Protein AF-A0AA36GYV8-F1 (afdb_monomer_lite)

Structure (mmCIF, N/CA/C/O backbone):
data_AF-A0AA36GYV8-F1
#
_entry.id   AF-A0AA36GYV8-F1
#
loop_
_atom_site.group_PDB
_atom_site.id
_atom_site.type_symbol
_atom_site.label_atom_id
_atom_site.label_alt_id
_atom_site.label_comp_id
_atom_site.label_asym_id
_atom_site.label_entity_id
_atom_site.label_seq_id
_atom_site.pdbx_PDB_ins_code
_atom_site.Cartn_x
_atom_site.Cartn_y
_atom_site.Cartn_z
_atom_site.occupancy
_atom_site.B_iso_or_equiv
_atom_site.auth_seq_id
_atom_site.auth_comp_id
_atom_site.auth_asym_id
_atom_site.auth_atom_id
_atom_site.pdbx_PDB_model_num
ATOM 1 N N . MET A 1 1 ? -8.705 -1.532 -0.448 1.00 44.50 1 MET A N 1
ATOM 2 C CA . MET A 1 1 ? -7.294 -1.357 -0.025 1.00 44.50 1 MET A CA 1
ATOM 3 C C . MET A 1 1 ? -6.567 -2.664 -0.278 1.00 44.50 1 MET A C 1
ATOM 5 O O . MET A 1 1 ? -6.947 -3.654 0.318 1.00 44.50 1 MET A O 1
ATOM 9 N N . HIS A 1 2 ? -5.593 -2.730 -1.184 1.00 46.41 2 HIS A N 1
ATOM 10 C CA . HIS A 1 2 ? -4.846 -3.976 -1.381 1.00 46.41 2 HIS A CA 1
ATOM 11 C C . HIS A 1 2 ? -3.617 -4.011 -0.475 1.00 46.41 2 HIS A C 1
ATOM 13 O O . HIS A 1 2 ? -2.779 -3.116 -0.554 1.00 46.41 2 HIS A O 1
ATOM 19 N N . TYR A 1 3 ? -3.490 -5.050 0.351 1.00 45.81 3 TYR A N 1
ATOM 20 C CA . TYR A 1 3 ? -2.215 -5.366 0.992 1.00 45.81 3 TYR A CA 1
ATOM 21 C C . TYR A 1 3 ? -1.325 -6.044 -0.044 1.00 45.81 3 TYR A C 1
ATOM 23 O O . TYR A 1 3 ? -1.679 -7.106 -0.564 1.00 45.81 3 TYR A O 1
ATOM 31 N N . VAL A 1 4 ? -0.192 -5.419 -0.367 1.00 43.34 4 VAL A N 1
ATOM 32 C CA . VAL A 1 4 ? 0.765 -5.951 -1.338 1.00 43.34 4 VAL A CA 1
ATOM 33 C C . VAL A 1 4 ? 1.908 -6.608 -0.583 1.00 43.34 4 VAL A C 1
ATOM 35 O O . VAL A 1 4 ? 2.661 -5.941 0.111 1.00 43.34 4 VAL A O 1
ATOM 38 N N . ARG A 1 5 ? 2.082 -7.923 -0.717 1.00 44.94 5 ARG A N 1
ATOM 39 C CA . ARG A 1 5 ? 3.218 -8.617 -0.087 1.00 44.94 5 ARG A CA 1
ATOM 40 C C . ARG A 1 5 ? 4.133 -9.218 -1.145 1.00 44.94 5 ARG A C 1
ATOM 42 O O . ARG A 1 5 ? 3.713 -10.072 -1.925 1.00 44.94 5 ARG A O 1
ATOM 49 N N . THR A 1 6 ? 5.397 -8.796 -1.152 1.00 42.94 6 THR A N 1
ATOM 50 C CA . THR A 1 6 ? 6.448 -9.402 -1.978 1.00 42.94 6 THR A CA 1
ATOM 51 C C . THR A 1 6 ? 6.984 -10.656 -1.281 1.00 42.94 6 THR A C 1
ATOM 53 O O . THR A 1 6 ? 7.525 -10.612 -0.175 1.00 42.94 6 THR A O 1
ATOM 56 N N . LEU A 1 7 ? 6.775 -11.823 -1.896 1.00 46.59 7 LEU A N 1
ATOM 57 C CA . LEU A 1 7 ? 7.134 -13.115 -1.300 1.00 46.59 7 LEU A CA 1
ATOM 58 C C . LEU A 1 7 ? 8.555 -13.531 -1.704 1.00 46.59 7 LEU A C 1
ATOM 60 O O . LEU A 1 7 ? 8.770 -14.141 -2.754 1.00 46.59 7 LEU A O 1
ATOM 64 N N . ASN A 1 8 ? 9.528 -13.243 -0.835 1.00 41.72 8 ASN A N 1
ATOM 65 C CA . ASN A 1 8 ? 10.943 -13.570 -1.066 1.00 41.72 8 ASN A CA 1
ATOM 66 C C . ASN A 1 8 ? 11.341 -14.999 -0.633 1.00 41.72 8 ASN A C 1
ATOM 68 O O . ASN A 1 8 ? 12.372 -15.506 -1.072 1.00 41.72 8 ASN A O 1
ATOM 72 N N . ARG A 1 9 ? 10.509 -15.702 0.146 1.00 40.00 9 ARG A N 1
ATOM 73 C CA . ARG A 1 9 ? 10.660 -17.129 0.494 1.00 40.00 9 ARG A CA 1
ATOM 74 C C . ARG A 1 9 ? 9.317 -17.853 0.396 1.00 40.00 9 ARG A C 1
ATOM 76 O O . ARG A 1 9 ? 8.271 -17.215 0.496 1.00 40.00 9 ARG A O 1
ATOM 83 N N . ILE A 1 10 ? 9.361 -19.173 0.190 1.00 42.62 10 ILE A N 1
ATOM 84 C CA . ILE A 1 10 ? 8.203 -20.059 0.366 1.00 42.62 10 ILE A CA 1
ATOM 85 C C . ILE A 1 10 ? 7.893 -20.062 1.866 1.00 42.62 10 ILE A C 1
ATOM 87 O O . ILE A 1 10 ? 8.425 -20.879 2.608 1.00 42.62 10 ILE A O 1
ATOM 91 N N . ASN A 1 11 ? 7.096 -19.102 2.323 1.00 37.31 11 ASN A N 1
ATOM 92 C CA . ASN A 1 11 ? 6.460 -19.200 3.626 1.00 37.31 11 ASN A CA 1
ATOM 93 C C . ASN A 1 11 ? 5.143 -19.934 3.385 1.00 37.31 11 ASN A C 1
ATOM 95 O O . ASN A 1 11 ? 4.168 -19.335 2.935 1.00 37.31 11 ASN A O 1
ATOM 99 N N . ALA A 1 12 ? 5.151 -21.244 3.632 1.00 34.69 12 ALA A N 1
ATOM 100 C CA . ALA A 1 12 ? 3.945 -22.070 3.646 1.00 34.69 12 ALA A CA 1
ATOM 101 C C . ALA A 1 12 ? 2.968 -21.657 4.771 1.00 34.69 12 ALA A C 1
ATOM 103 O O . ALA A 1 12 ? 1.817 -22.078 4.773 1.00 34.69 12 ALA A O 1
ATOM 104 N N . ASP A 1 13 ? 3.398 -20.768 5.668 1.00 36.94 13 ASP A N 1
ATOM 105 C CA . ASP A 1 13 ? 2.663 -20.375 6.873 1.00 36.94 13 ASP A CA 1
ATOM 106 C C . ASP A 1 13 ? 1.600 -19.288 6.644 1.00 36.94 13 ASP A C 1
ATOM 108 O O . ASP A 1 13 ? 0.986 -18.815 7.595 1.00 36.94 13 ASP A O 1
ATOM 112 N N . PHE A 1 14 ? 1.361 -18.843 5.404 1.00 40.00 14 PHE A N 1
ATOM 113 C CA . PHE A 1 14 ? 0.351 -17.803 5.153 1.00 40.00 14 PHE A CA 1
ATOM 114 C C . PHE A 1 14 ? -1.079 -18.347 4.997 1.00 40.00 14 PHE A C 1
ATOM 116 O O . PHE A 1 14 ? -2.014 -17.564 4.862 1.00 40.00 14 PHE A O 1
ATOM 123 N N . LEU A 1 15 ? -1.263 -19.670 5.022 1.00 32.75 15 LEU A N 1
ATOM 124 C CA . LEU A 1 15 ? -2.568 -20.306 4.819 1.00 32.75 15 LEU A CA 1
ATOM 125 C C . LEU A 1 15 ? -3.338 -20.635 6.108 1.00 32.75 15 LEU A C 1
ATOM 127 O O . LEU A 1 15 ? -4.464 -21.099 5.998 1.00 32.75 15 LEU A O 1
ATOM 131 N N . SER A 1 16 ? -2.797 -20.389 7.306 1.00 30.69 16 SER A N 1
ATOM 132 C CA . SER A 1 16 ? -3.451 -20.833 8.553 1.00 30.69 16 SER A CA 1
ATOM 133 C C . SER A 1 16 ? -3.932 -19.725 9.494 1.00 30.69 16 SER A C 1
ATOM 135 O O . SER A 1 16 ? -4.663 -20.021 10.429 1.00 30.69 16 SER A O 1
ATOM 137 N N . LEU A 1 17 ? -3.589 -18.451 9.270 1.00 36.00 17 LEU A N 1
ATOM 138 C CA . LEU A 1 17 ? -3.983 -17.366 10.189 1.00 36.00 17 LEU A CA 1
ATOM 139 C C . LEU A 1 17 ? -5.417 -16.842 9.994 1.00 36.00 17 LEU A C 1
ATOM 141 O O . LEU A 1 17 ? -5.871 -16.035 10.799 1.00 36.00 17 LEU A O 1
ATOM 145 N N . LEU A 1 18 ? -6.121 -17.279 8.946 1.00 40.03 18 LEU A N 1
ATOM 146 C CA . LEU A 1 18 ? -7.501 -16.857 8.660 1.00 40.03 18 LEU A CA 1
ATOM 147 C C . LEU A 1 18 ? -8.558 -17.920 8.999 1.00 40.03 18 LEU A C 1
ATOM 149 O O . LEU A 1 18 ? -9.743 -17.616 8.918 1.00 40.03 18 LEU A O 1
ATOM 153 N N . ASP A 1 19 ? -8.162 -19.136 9.392 1.00 36.59 19 ASP A N 1
ATOM 154 C CA . ASP A 1 19 ? -9.089 -20.282 9.435 1.00 36.59 19 ASP A CA 1
ATOM 155 C C . ASP A 1 19 ? -9.366 -20.831 10.849 1.00 36.59 19 ASP A C 1
ATOM 157 O O . ASP A 1 19 ? -10.099 -21.805 11.024 1.00 36.59 19 ASP A O 1
ATOM 161 N N . GLU A 1 20 ? -8.820 -20.210 11.900 1.00 44.69 20 GLU A N 1
ATOM 162 C CA . GLU A 1 20 ? -8.993 -20.718 13.264 1.00 44.69 20 GLU A CA 1
ATOM 163 C C . GLU A 1 20 ? -10.218 -20.092 13.962 1.00 44.69 20 GLU A C 1
ATOM 165 O O . GLU A 1 20 ? -10.169 -19.034 14.583 1.00 44.69 20 GLU A O 1
ATOM 170 N N . GLN A 1 21 ? -11.351 -20.788 13.798 1.00 46.81 21 GLN A N 1
ATOM 171 C CA . GLN A 1 21 ? -12.612 -20.713 14.557 1.00 46.81 21 GLN A CA 1
ATOM 172 C C . GLN A 1 21 ? -13.166 -19.314 14.893 1.00 46.81 21 GLN A C 1
ATOM 174 O O . GLN A 1 21 ? -13.231 -18.900 16.052 1.00 46.81 21 GLN A O 1
ATOM 179 N N . LEU A 1 22 ? -13.735 -18.643 13.891 1.00 44.00 22 LEU A N 1
ATOM 180 C CA . LEU A 1 22 ? -14.578 -17.459 14.087 1.00 44.00 22 LEU A CA 1
ATOM 181 C C . LEU A 1 22 ? -16.065 -17.847 14.160 1.00 44.00 22 LEU A C 1
ATOM 183 O O . LEU A 1 22 ? -16.585 -18.574 13.311 1.00 44.00 22 LEU A O 1
ATOM 187 N N . ARG A 1 23 ? -16.771 -17.377 15.199 1.00 42.00 23 ARG A N 1
ATOM 188 C CA . ARG A 1 23 ? -18.206 -17.645 15.409 1.00 42.00 23 ARG A CA 1
ATOM 189 C C . ARG A 1 23 ? -19.023 -16.999 14.281 1.00 42.00 23 ARG A C 1
ATOM 191 O O . ARG A 1 23 ? -18.618 -15.996 13.713 1.00 42.00 23 ARG A O 1
ATOM 198 N N . MET A 1 24 ? -20.219 -17.512 13.985 1.00 43.69 24 MET A N 1
ATOM 199 C CA . MET A 1 24 ? -21.033 -17.128 12.808 1.00 43.69 24 MET A CA 1
ATOM 200 C C . MET A 1 24 ? -21.290 -15.608 12.616 1.00 43.69 24 MET A C 1
ATOM 202 O O . MET A 1 24 ? -21.517 -15.156 11.498 1.00 43.69 24 MET A O 1
ATOM 206 N N . LYS A 1 25 ? -21.254 -14.797 13.687 1.00 46.34 25 LYS A N 1
ATOM 207 C CA . LYS A 1 25 ? -21.322 -13.321 13.591 1.00 46.34 25 LYS A CA 1
ATOM 208 C C . LYS A 1 25 ? -19.998 -12.701 13.141 1.00 46.34 25 LYS A C 1
ATOM 210 O O . LYS A 1 25 ? -20.007 -11.749 12.367 1.00 46.34 25 LYS A O 1
ATOM 215 N N . ASP A 1 26 ? -18.888 -13.267 13.589 1.00 51.47 26 ASP A N 1
ATOM 216 C CA . ASP A 1 26 ? -17.540 -12.837 13.243 1.00 51.47 26 ASP A CA 1
ATOM 217 C C . ASP A 1 26 ? -17.205 -13.209 11.790 1.00 51.47 26 ASP A C 1
ATOM 219 O O . ASP A 1 26 ? -16.505 -12.455 11.123 1.00 51.47 26 ASP A O 1
ATOM 223 N N . GLN A 1 27 ? -17.786 -14.288 11.244 1.00 52.22 27 GLN A N 1
ATOM 224 C CA . GLN A 1 27 ? -17.704 -14.618 9.810 1.00 52.22 27 GLN A CA 1
ATOM 225 C C . GLN A 1 27 ? -18.234 -13.484 8.921 1.00 52.22 27 GLN A C 1
ATOM 227 O O . GLN A 1 27 ? -17.546 -13.045 8.013 1.00 52.22 27 GLN A O 1
ATOM 232 N N . LEU A 1 28 ? -19.417 -12.928 9.205 1.00 56.81 28 LEU A N 1
ATOM 233 C CA . LEU A 1 28 ? -19.962 -11.820 8.405 1.00 56.81 28 LEU A CA 1
ATOM 234 C C . LEU A 1 28 ? -19.086 -10.561 8.468 1.00 56.81 28 LEU A C 1
ATOM 236 O O . LEU A 1 28 ? -18.948 -9.858 7.468 1.00 56.81 28 LEU A O 1
ATOM 240 N N . PHE A 1 29 ? -18.505 -10.266 9.632 1.00 59.31 29 PHE A N 1
ATOM 241 C CA . PHE A 1 29 ? -17.602 -9.128 9.805 1.00 59.31 29 PHE A CA 1
ATOM 242 C C . PHE A 1 29 ? -16.262 -9.341 9.099 1.00 59.31 29 PHE A C 1
ATOM 244 O O . PHE A 1 29 ? -15.815 -8.457 8.371 1.00 59.31 29 PHE A O 1
ATOM 251 N N . THR A 1 30 ? -15.649 -10.512 9.260 1.00 62.50 30 THR A N 1
ATOM 252 C CA . THR A 1 30 ? -14.384 -10.858 8.597 1.00 62.50 30 THR A CA 1
ATOM 253 C C . THR A 1 30 ? -14.536 -10.906 7.085 1.00 62.50 30 THR A C 1
ATOM 255 O O . THR A 1 30 ? -13.761 -10.252 6.398 1.00 62.50 30 THR A O 1
ATOM 258 N N . THR A 1 31 ? -15.607 -11.506 6.559 1.00 65.56 31 THR A N 1
ATOM 259 C CA . THR A 1 31 ? -15.898 -11.488 5.118 1.00 65.56 31 THR A CA 1
ATOM 260 C C . THR A 1 31 ? -16.052 -10.062 4.575 1.00 65.56 31 THR A C 1
ATOM 262 O O . THR A 1 31 ? -15.576 -9.769 3.483 1.00 65.56 31 THR A O 1
ATOM 265 N N . ARG A 1 32 ? -16.669 -9.134 5.323 1.00 68.31 32 ARG A N 1
ATOM 266 C CA . ARG A 1 32 ? -16.807 -7.724 4.895 1.00 68.31 32 ARG A CA 1
ATOM 267 C C . ARG A 1 32 ? -15.483 -6.971 4.875 1.00 68.31 32 ARG A C 1
ATOM 269 O O . ARG A 1 32 ? -15.310 -6.090 4.028 1.00 68.31 32 ARG A O 1
ATOM 276 N N . VAL A 1 33 ? -14.592 -7.278 5.817 1.00 70.69 33 VAL A N 1
ATOM 277 C CA . VAL A 1 33 ? -13.236 -6.725 5.847 1.00 70.69 33 VAL A CA 1
ATOM 278 C C . VAL A 1 33 ? -12.434 -7.297 4.685 1.00 70.69 33 VAL A C 1
ATOM 280 O O . VAL A 1 33 ? -11.890 -6.521 3.911 1.00 70.69 33 VAL A O 1
ATOM 283 N N . GLU A 1 34 ? -12.454 -8.613 4.483 1.00 71.44 34 GLU A N 1
ATOM 284 C CA . GLU A 1 34 ? -11.758 -9.289 3.382 1.00 71.44 34 GLU A CA 1
ATOM 285 C C . GLU A 1 34 ? -12.223 -8.814 1.999 1.00 71.44 34 GLU A C 1
ATOM 287 O O . GLU A 1 34 ? -11.391 -8.548 1.133 1.00 71.44 34 GLU A O 1
ATOM 292 N N . GLU A 1 35 ? -13.532 -8.609 1.809 1.00 72.06 35 GLU A N 1
ATOM 293 C CA . GLU A 1 35 ? -14.111 -8.035 0.583 1.00 72.06 35 GLU A CA 1
ATOM 294 C C . GLU A 1 35 ? -13.512 -6.651 0.256 1.00 72.06 35 GLU A C 1
ATOM 296 O O . GLU A 1 35 ? -13.396 -6.272 -0.910 1.00 72.06 35 GLU A O 1
ATOM 301 N N . ARG A 1 36 ? -13.094 -5.893 1.279 1.00 75.56 36 ARG A N 1
ATOM 302 C CA . ARG A 1 36 ? -12.589 -4.513 1.164 1.00 75.56 36 ARG A CA 1
ATOM 303 C C . ARG A 1 36 ? -11.064 -4.403 1.331 1.00 75.56 36 ARG A C 1
ATOM 305 O O . ARG A 1 36 ? -10.478 -3.388 0.923 1.00 75.56 36 ARG A O 1
ATOM 312 N N . SER A 1 37 ? -10.406 -5.455 1.838 1.00 77.06 37 SER A N 1
ATOM 313 C CA . SER A 1 37 ? -8.946 -5.653 1.851 1.00 77.06 37 SER A CA 1
ATOM 314 C C . SER A 1 37 ? -8.470 -6.848 1.012 1.00 77.06 37 SER A C 1
ATOM 316 O O . SER A 1 37 ? -7.826 -7.756 1.548 1.00 77.06 37 SER A O 1
ATOM 318 N N . PRO A 1 38 ? -8.731 -6.883 -0.302 1.00 76.75 38 PRO A N 1
ATOM 319 C CA . PRO A 1 38 ? -8.231 -7.959 -1.148 1.00 76.75 38 PRO A CA 1
ATOM 320 C C . PRO A 1 38 ? -6.698 -8.056 -1.113 1.00 76.75 38 PRO A C 1
ATOM 322 O O . PRO A 1 38 ? -5.985 -7.098 -1.425 1.00 76.75 38 PRO A O 1
ATOM 325 N N . LEU A 1 39 ? -6.182 -9.238 -0.778 1.00 81.69 39 LEU A N 1
ATOM 326 C CA . LEU A 1 39 ? -4.751 -9.536 -0.794 1.00 81.69 39 LEU A CA 1
ATOM 327 C C . LEU A 1 39 ? -4.223 -9.568 -2.234 1.00 81.69 39 LEU A C 1
ATOM 329 O O . LEU A 1 39 ? -4.763 -10.275 -3.083 1.00 81.69 39 LEU A O 1
ATOM 333 N N . PHE A 1 40 ? -3.124 -8.860 -2.496 1.00 83.81 40 PHE A N 1
ATOM 334 C CA . PHE A 1 40 ? -2.363 -9.001 -3.735 1.00 83.81 40 PHE A CA 1
ATOM 335 C C . PHE A 1 40 ? -0.958 -9.519 -3.424 1.00 83.81 40 PHE A C 1
ATOM 337 O O . PHE A 1 40 ? -0.172 -8.881 -2.723 1.00 83.81 40 PHE A O 1
ATOM 344 N N . SER A 1 41 ? -0.626 -10.689 -3.962 1.00 86.31 41 SER A N 1
ATOM 345 C CA . SER A 1 41 ? 0.706 -11.274 -3.849 1.00 86.31 41 SER A CA 1
ATOM 346 C C . SER A 1 41 ? 1.266 -11.558 -5.237 1.00 86.31 41 SER A C 1
ATOM 348 O O . SER A 1 41 ? 0.564 -12.006 -6.143 1.00 86.31 41 SER A O 1
ATOM 350 N N . ILE A 1 42 ? 2.552 -11.264 -5.417 1.00 84.88 42 ILE A N 1
ATOM 351 C CA . ILE A 1 42 ? 3.258 -11.519 -6.669 1.00 84.88 42 ILE A CA 1
ATOM 352 C C . ILE A 1 42 ? 4.670 -12.015 -6.375 1.00 84.88 42 ILE A C 1
ATOM 354 O O . ILE A 1 42 ? 5.367 -11.498 -5.499 1.00 84.88 42 ILE A O 1
ATOM 358 N N . ARG A 1 43 ? 5.097 -13.031 -7.127 1.00 87.44 43 ARG A N 1
ATOM 359 C CA . ARG A 1 43 ? 6.471 -13.533 -7.130 1.00 87.44 43 ARG A CA 1
ATOM 360 C C . ARG A 1 43 ? 7.032 -13.390 -8.533 1.00 87.44 43 ARG A C 1
ATOM 362 O O . ARG A 1 43 ? 6.557 -14.029 -9.467 1.00 87.44 43 ARG A O 1
ATOM 369 N N . LEU A 1 44 ? 8.049 -12.552 -8.669 1.00 88.19 44 LEU A N 1
ATOM 370 C CA . LEU A 1 44 ? 8.741 -12.350 -9.936 1.00 88.19 44 LEU A CA 1
ATOM 371 C C . LEU A 1 44 ? 9.949 -13.296 -10.029 1.00 88.19 44 LEU A C 1
ATOM 373 O O . LEU A 1 44 ? 10.539 -13.626 -8.999 1.00 88.19 44 LEU A O 1
ATOM 377 N N . PRO A 1 45 ? 10.342 -13.742 -11.236 1.00 91.31 45 PRO A N 1
ATOM 378 C CA . PRO A 1 45 ? 11.506 -14.609 -11.400 1.00 91.31 45 PRO A CA 1
ATOM 379 C C . PRO A 1 45 ? 12.796 -13.956 -10.887 1.00 91.31 45 PRO A C 1
ATOM 381 O O . PRO A 1 45 ? 13.051 -12.786 -11.167 1.00 91.31 45 PRO A O 1
ATOM 384 N N . ASP A 1 46 ? 13.686 -14.725 -10.254 1.00 89.75 46 ASP A N 1
ATOM 385 C CA . ASP A 1 46 ? 14.946 -14.190 -9.705 1.00 89.75 46 ASP A CA 1
ATOM 386 C C . ASP A 1 46 ? 15.803 -13.485 -10.766 1.00 89.75 46 ASP A C 1
ATOM 388 O O . ASP A 1 46 ? 16.443 -12.469 -10.497 1.00 89.75 46 ASP A O 1
ATOM 392 N N . LYS A 1 47 ? 15.796 -13.995 -12.005 1.00 92.19 47 LYS A N 1
ATOM 393 C CA . LYS A 1 47 ? 16.486 -13.360 -13.140 1.00 92.19 47 LYS A CA 1
ATOM 394 C C . LYS A 1 47 ? 15.934 -11.963 -13.437 1.00 92.19 47 LYS A C 1
ATOM 396 O O . LYS A 1 47 ? 16.708 -11.068 -13.761 1.00 92.19 47 LYS A O 1
ATOM 401 N N . PHE A 1 48 ? 14.621 -11.773 -13.311 1.00 88.69 48 PHE A N 1
ATOM 402 C CA . PHE A 1 48 ? 13.974 -10.475 -13.490 1.00 88.69 48 PHE A CA 1
ATOM 403 C C . PHE A 1 48 ? 14.375 -9.518 -12.365 1.00 88.69 48 PHE A C 1
ATOM 405 O O . PHE A 1 48 ? 14.811 -8.406 -12.643 1.00 88.69 48 PHE A O 1
ATOM 412 N N . LEU A 1 49 ? 14.328 -9.979 -11.112 1.00 87.75 49 LEU A N 1
ATOM 413 C CA . LEU A 1 49 ? 14.698 -9.179 -9.938 1.00 87.75 49 LEU A CA 1
ATOM 414 C C . LEU A 1 49 ? 16.169 -8.732 -9.966 1.00 87.75 49 LEU A C 1
ATOM 416 O O . LEU A 1 49 ? 16.484 -7.607 -9.584 1.00 87.75 49 LEU A O 1
ATOM 420 N N . LYS A 1 50 ? 17.065 -9.597 -10.459 1.00 91.50 50 LYS A N 1
ATOM 421 C CA . LYS A 1 50 ? 18.486 -9.276 -10.668 1.00 91.50 50 LYS A CA 1
ATOM 422 C C . 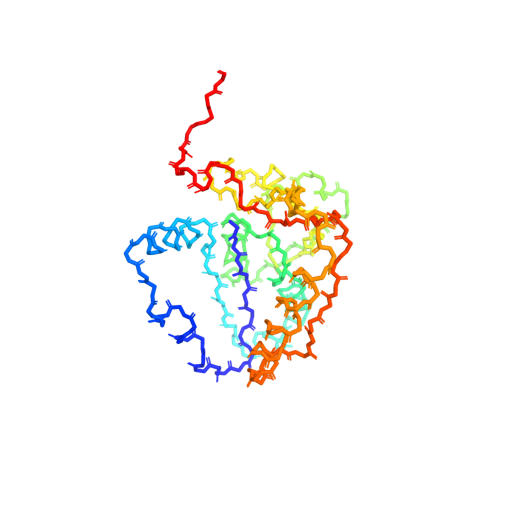LYS A 1 50 ? 18.720 -8.325 -11.841 1.00 91.50 50 LYS A C 1
ATOM 424 O O . LYS A 1 50 ? 19.667 -7.558 -11.823 1.00 91.50 50 LYS A O 1
ATOM 429 N N . LYS A 1 51 ? 17.893 -8.376 -12.884 1.00 94.31 51 LYS A N 1
ATOM 430 C CA . LYS A 1 51 ? 18.037 -7.482 -14.042 1.00 94.31 51 LYS A CA 1
ATOM 431 C C . LYS A 1 51 ? 17.430 -6.099 -13.783 1.00 94.31 51 LYS A C 1
ATOM 433 O O . LYS A 1 51 ? 17.950 -5.100 -14.270 1.00 94.31 51 LYS A O 1
ATOM 438 N N . HIS A 1 52 ? 16.347 -6.037 -13.013 1.00 92.00 52 HIS A N 1
ATOM 439 C CA . HIS A 1 52 ? 15.545 -4.837 -12.777 1.00 92.00 52 HIS A CA 1
ATOM 440 C C . HIS A 1 52 ? 15.554 -4.449 -11.293 1.00 92.00 52 HIS A C 1
ATOM 442 O O . HIS A 1 52 ? 14.520 -4.419 -10.626 1.00 92.00 52 HIS A O 1
ATOM 448 N N . HIS A 1 53 ? 16.743 -4.129 -10.777 1.00 92.31 53 HIS A N 1
ATOM 449 C CA . HIS A 1 53 ? 16.946 -3.803 -9.364 1.00 92.31 53 HIS A CA 1
ATOM 450 C C . HIS A 1 53 ? 16.137 -2.593 -8.883 1.00 92.31 53 HIS A C 1
ATOM 452 O O . HIS A 1 53 ? 15.585 -2.629 -7.787 1.00 92.31 53 HIS A O 1
ATOM 458 N N . HIS A 1 54 ? 16.050 -1.534 -9.692 1.00 92.12 54 HIS A N 1
ATOM 459 C CA . HIS A 1 54 ? 15.321 -0.328 -9.306 1.00 92.12 54 HIS A CA 1
ATOM 460 C C . HIS A 1 54 ? 13.797 -0.563 -9.219 1.00 92.12 54 HIS A C 1
ATOM 462 O O . HIS A 1 54 ? 13.242 -0.316 -8.148 1.00 92.12 54 HIS A O 1
ATOM 468 N N . PRO A 1 55 ? 13.131 -1.157 -10.234 1.00 91.38 55 PRO A N 1
ATOM 469 C CA . PRO A 1 55 ? 11.743 -1.607 -10.101 1.00 91.38 55 PRO A CA 1
ATOM 470 C C . PRO A 1 55 ? 11.496 -2.541 -8.914 1.00 91.38 55 PRO A C 1
ATOM 472 O O . PRO A 1 55 ? 10.493 -2.410 -8.222 1.00 91.38 55 PRO A O 1
ATOM 475 N N . HIS A 1 56 ? 12.420 -3.465 -8.637 1.00 91.50 56 HIS A N 1
ATOM 476 C CA . HIS A 1 56 ? 12.303 -4.356 -7.484 1.00 91.50 56 HIS A CA 1
ATOM 477 C C . HIS A 1 56 ? 12.332 -3.597 -6.146 1.00 91.50 56 HIS A C 1
ATOM 479 O O . HIS A 1 56 ? 11.556 -3.917 -5.247 1.00 91.50 56 HIS A O 1
ATOM 485 N N . ALA A 1 57 ? 13.192 -2.585 -6.009 1.00 91.50 57 ALA A N 1
ATOM 486 C CA . ALA A 1 57 ? 13.237 -1.753 -4.809 1.00 91.50 57 ALA A CA 1
ATOM 487 C C . ALA A 1 57 ? 11.926 -0.975 -4.600 1.00 91.50 57 ALA A C 1
ATOM 489 O O . ALA A 1 57 ? 11.405 -0.968 -3.487 1.00 91.50 57 ALA A O 1
ATOM 490 N N . LEU A 1 58 ? 11.364 -0.404 -5.671 1.00 91.81 58 LEU A N 1
ATOM 491 C CA . LEU A 1 58 ? 10.077 0.306 -5.639 1.00 91.81 58 LEU A CA 1
ATOM 492 C C . LEU A 1 58 ? 8.909 -0.627 -5.300 1.00 91.81 58 LEU A C 1
ATOM 494 O O . LEU A 1 58 ? 8.052 -0.295 -4.486 1.00 91.81 58 LEU A O 1
ATOM 498 N N . LEU A 1 59 ? 8.897 -1.839 -5.857 1.00 90.69 59 LEU A N 1
ATOM 499 C CA . LEU A 1 59 ? 7.867 -2.824 -5.527 1.00 90.69 59 LEU A CA 1
ATOM 500 C C . LEU A 1 59 ? 7.881 -3.172 -4.029 1.00 90.69 59 LEU A C 1
ATOM 502 O O . LEU A 1 59 ? 6.824 -3.336 -3.425 1.00 90.69 59 LEU A O 1
ATOM 506 N N . ASN A 1 60 ? 9.071 -3.255 -3.426 1.00 88.75 60 ASN A N 1
ATOM 507 C CA . ASN A 1 60 ? 9.222 -3.518 -1.995 1.00 88.75 60 ASN A CA 1
ATOM 508 C C . ASN A 1 60 ? 8.837 -2.313 -1.124 1.00 88.75 60 ASN A C 1
ATOM 510 O O . ASN A 1 60 ? 8.233 -2.519 -0.073 1.00 88.75 60 ASN A O 1
ATOM 514 N N . SER A 1 61 ? 9.145 -1.075 -1.532 1.00 89.38 61 SER A N 1
ATOM 515 C CA . SER A 1 61 ? 8.729 0.120 -0.775 1.00 89.38 61 SER A CA 1
ATOM 516 C C . SER A 1 61 ? 7.206 0.280 -0.766 1.00 89.38 61 SER A C 1
ATOM 518 O O . SER A 1 61 ? 6.622 0.661 0.249 1.00 89.38 61 SER A O 1
ATOM 520 N N . ASN A 1 62 ? 6.556 -0.117 -1.862 1.00 90.12 62 ASN A N 1
ATOM 521 C CA . ASN A 1 62 ? 5.111 -0.049 -2.036 1.00 90.12 62 ASN A CA 1
ATOM 522 C C . ASN A 1 62 ? 4.315 -1.159 -1.336 1.00 90.12 62 ASN A C 1
ATOM 524 O O . ASN A 1 62 ? 3.091 -1.062 -1.260 1.00 90.12 62 ASN A O 1
ATOM 528 N N . ALA A 1 63 ? 4.973 -2.192 -0.804 1.00 84.62 63 ALA A N 1
ATOM 529 C CA . ALA A 1 63 ? 4.305 -3.322 -0.156 1.00 84.62 63 ALA A CA 1
ATOM 530 C C . ALA A 1 63 ? 3.373 -2.883 0.997 1.00 84.62 63 ALA A C 1
ATOM 532 O O . ALA A 1 63 ? 2.260 -3.380 1.155 1.00 84.62 63 ALA A O 1
ATOM 533 N N . ASN A 1 64 ? 3.804 -1.879 1.766 1.00 78.38 64 ASN A N 1
ATOM 534 C CA . ASN A 1 64 ? 3.077 -1.369 2.933 1.00 78.38 64 ASN A CA 1
ATOM 535 C C . ASN A 1 64 ? 2.339 -0.048 2.651 1.00 78.38 64 ASN A C 1
ATOM 537 O O . ASN A 1 64 ? 2.116 0.747 3.564 1.00 78.38 64 ASN A O 1
ATOM 541 N N . ARG A 1 65 ? 2.015 0.233 1.385 1.00 84.69 65 ARG A N 1
ATOM 542 C CA . ARG A 1 65 ? 1.296 1.444 0.963 1.00 84.69 65 ARG A CA 1
ATOM 543 C C . ARG A 1 65 ? -0.151 1.120 0.612 1.00 84.69 65 ARG A C 1
ATOM 545 O O . ARG A 1 65 ? -0.479 -0.019 0.289 1.00 84.69 65 ARG A O 1
ATOM 552 N N . LEU A 1 66 ? -1.021 2.132 0.632 1.00 84.88 66 LEU A N 1
ATOM 553 C CA . LEU A 1 66 ? -2.368 1.982 0.084 1.00 84.88 66 LEU A CA 1
ATOM 554 C C . LEU A 1 66 ? -2.276 1.805 -1.436 1.00 84.88 66 LEU A C 1
ATOM 556 O O . LEU A 1 66 ? -1.918 2.734 -2.164 1.00 84.88 66 LEU A O 1
ATOM 560 N N . VAL A 1 67 ? -2.638 0.610 -1.897 1.00 86.81 67 VAL A N 1
ATOM 561 C CA . VAL A 1 67 ? -2.680 0.241 -3.312 1.00 86.81 67 VAL A CA 1
ATOM 562 C C . VAL A 1 67 ? -4.128 0.046 -3.758 1.00 86.81 67 VAL A C 1
ATOM 564 O O . VAL A 1 67 ? -4.917 -0.644 -3.102 1.00 86.81 67 VAL A O 1
ATOM 567 N N . ALA A 1 68 ? -4.474 0.651 -4.889 1.00 87.19 68 ALA A N 1
ATOM 568 C CA . ALA A 1 68 ? -5.739 0.473 -5.583 1.00 87.19 68 ALA A CA 1
ATOM 569 C C . ALA A 1 68 ? -5.607 -0.565 -6.705 1.00 87.19 68 ALA A C 1
ATOM 571 O O . ALA A 1 68 ? -4.529 -0.816 -7.242 1.00 87.19 68 ALA A O 1
ATOM 572 N N . THR A 1 69 ? -6.727 -1.148 -7.128 1.00 88.75 69 THR A N 1
ATOM 573 C CA . THR A 1 69 ? -6.740 -2.160 -8.198 1.00 88.75 69 THR A CA 1
ATOM 574 C C . THR A 1 69 ? -6.179 -1.621 -9.520 1.00 88.75 69 THR A C 1
ATOM 576 O O . THR A 1 69 ? -5.544 -2.353 -10.277 1.00 88.75 69 THR A O 1
ATOM 579 N N . ARG A 1 70 ? -6.351 -0.319 -9.787 1.00 89.25 70 ARG A N 1
ATOM 580 C CA . ARG A 1 70 ? -5.770 0.351 -10.960 1.00 89.25 70 ARG A CA 1
ATOM 581 C C . ARG A 1 70 ? -4.239 0.353 -10.939 1.00 89.25 70 ARG A C 1
ATOM 583 O O . ARG A 1 70 ? -3.634 0.113 -11.982 1.00 89.25 70 ARG A O 1
ATOM 590 N N . ASP A 1 71 ? -3.617 0.546 -9.775 1.00 90.88 71 ASP A N 1
ATOM 591 C CA . ASP A 1 71 ? -2.156 0.477 -9.623 1.00 90.88 71 ASP A CA 1
ATOM 592 C C . ASP A 1 71 ? -1.637 -0.918 -9.994 1.00 90.88 71 ASP A C 1
ATOM 594 O O . ASP A 1 71 ? -0.649 -1.060 -10.718 1.00 90.88 71 ASP A O 1
ATOM 598 N N . ILE A 1 72 ? -2.345 -1.963 -9.549 1.00 91.62 72 ILE A N 1
ATOM 599 C CA . ILE A 1 72 ? -2.032 -3.360 -9.881 1.00 91.62 72 ILE A CA 1
ATOM 600 C C . ILE A 1 72 ? -2.155 -3.583 -11.390 1.00 91.62 72 ILE A C 1
ATOM 602 O O . ILE A 1 72 ? -1.250 -4.152 -11.997 1.00 91.62 72 ILE A O 1
ATOM 606 N N . GLY A 1 73 ? -3.228 -3.091 -12.016 1.00 92.31 73 GLY A N 1
ATOM 607 C CA . GLY A 1 73 ? -3.418 -3.181 -13.466 1.00 92.31 73 GLY A CA 1
ATOM 608 C C . GLY A 1 73 ? -2.268 -2.549 -14.259 1.00 92.31 73 GLY A C 1
ATOM 609 O O . GLY A 1 73 ? -1.751 -3.165 -15.193 1.00 92.31 73 GLY A O 1
ATOM 610 N N . LEU A 1 74 ? -1.814 -1.358 -13.854 1.00 91.50 74 LEU A N 1
ATOM 611 C CA . LEU A 1 74 ? -0.649 -0.698 -14.456 1.00 91.50 74 LEU A CA 1
ATOM 612 C C . LEU A 1 74 ? 0.646 -1.480 -14.205 1.00 91.50 74 LEU A C 1
ATOM 614 O O . LEU A 1 74 ? 1.440 -1.668 -15.121 1.00 91.50 74 LEU A O 1
ATOM 618 N N . THR A 1 75 ? 0.826 -2.004 -12.995 1.00 92.31 75 THR A N 1
ATOM 619 C CA . THR A 1 75 ? 1.994 -2.818 -12.630 1.00 92.31 75 THR A CA 1
ATOM 620 C C . THR A 1 75 ? 2.096 -4.078 -13.489 1.00 92.31 75 THR A C 1
ATOM 622 O O . THR A 1 75 ? 3.161 -4.392 -14.014 1.00 92.31 75 THR A O 1
ATOM 625 N N . LEU A 1 76 ? 0.984 -4.793 -13.680 1.00 93.44 76 LEU A N 1
ATOM 626 C CA . LEU A 1 76 ? 0.934 -5.992 -14.517 1.00 93.44 76 LEU A CA 1
ATOM 627 C C . LEU A 1 76 ? 1.184 -5.667 -15.995 1.00 93.44 76 LEU A C 1
ATOM 629 O O . LEU A 1 76 ? 1.874 -6.425 -16.677 1.00 93.44 76 LEU A O 1
ATOM 633 N N . LYS A 1 77 ? 0.684 -4.526 -16.482 1.00 93.31 77 LYS A N 1
ATOM 634 C CA . LYS A 1 77 ? 0.961 -4.036 -17.839 1.00 93.31 77 LYS A CA 1
ATOM 635 C C . LYS A 1 77 ? 2.449 -3.734 -18.044 1.00 93.31 77 LYS A C 1
ATOM 637 O O . LYS A 1 77 ? 3.009 -4.117 -19.074 1.00 93.31 77 LYS A O 1
ATOM 642 N N . ASP A 1 78 ? 3.098 -3.099 -17.075 1.00 91.62 78 ASP A N 1
ATOM 643 C CA . ASP A 1 78 ? 4.536 -2.811 -17.123 1.00 91.62 78 ASP A CA 1
ATOM 644 C C . ASP A 1 78 ? 5.368 -4.099 -17.100 1.00 91.62 78 ASP A C 1
ATOM 646 O O . ASP A 1 78 ? 6.328 -4.229 -17.857 1.00 91.62 78 ASP A O 1
ATOM 650 N N . ILE A 1 79 ? 4.969 -5.095 -16.297 1.00 91.56 79 ILE A N 1
ATOM 651 C CA . ILE A 1 79 ? 5.608 -6.423 -16.287 1.00 91.56 79 ILE A CA 1
ATOM 652 C C . ILE A 1 79 ? 5.465 -7.103 -17.650 1.00 91.56 79 ILE A C 1
ATOM 654 O O . ILE A 1 79 ? 6.453 -7.599 -18.188 1.00 91.56 79 ILE A O 1
ATOM 658 N N . ALA A 1 80 ? 4.254 -7.124 -18.214 1.00 91.75 80 ALA A N 1
ATOM 659 C CA . ALA A 1 80 ? 3.971 -7.796 -19.481 1.00 91.75 80 ALA A CA 1
ATOM 660 C C . ALA A 1 80 ? 4.704 -7.148 -20.665 1.00 91.75 80 ALA A C 1
ATOM 662 O O . ALA A 1 80 ? 5.153 -7.841 -21.575 1.00 91.75 80 ALA A O 1
ATOM 663 N N . SER A 1 81 ? 4.833 -5.820 -20.648 1.00 90.75 81 SER A N 1
ATOM 664 C CA . SER A 1 81 ? 5.508 -5.055 -21.702 1.00 90.75 81 SER A CA 1
ATOM 665 C C . SER A 1 81 ? 7.015 -4.894 -21.480 1.00 90.75 81 SER A C 1
ATOM 667 O O . SER A 1 81 ? 7.717 -4.469 -22.395 1.00 90.75 81 SER A O 1
ATOM 669 N N . VAL A 1 82 ? 7.518 -5.231 -20.285 1.00 86.62 82 VAL A N 1
ATOM 670 C CA . VAL A 1 82 ? 8.897 -4.967 -19.832 1.00 86.62 82 VAL A CA 1
ATOM 671 C C . VAL A 1 82 ? 9.291 -3.503 -20.084 1.00 86.62 82 VAL A C 1
ATOM 673 O O . VAL A 1 82 ? 10.408 -3.192 -20.498 1.00 86.62 82 VAL A O 1
ATOM 676 N N . ASN A 1 83 ? 8.348 -2.591 -19.854 1.00 84.94 83 ASN A N 1
ATOM 677 C CA . ASN A 1 83 ? 8.532 -1.161 -20.050 1.00 84.94 83 ASN A CA 1
ATOM 678 C C . ASN A 1 83 ? 8.216 -0.425 -18.747 1.00 84.94 83 ASN A C 1
ATOM 680 O O . ASN A 1 83 ? 7.070 -0.399 -18.310 1.00 84.94 83 ASN A O 1
ATOM 684 N N . PHE A 1 84 ? 9.239 0.168 -18.131 1.00 83.38 84 PHE A N 1
ATOM 685 C CA . PHE A 1 84 ? 9.115 0.893 -16.866 1.00 83.38 84 PHE A CA 1
ATOM 686 C C . PHE A 1 84 ? 9.291 2.384 -17.136 1.00 83.38 84 PHE A C 1
ATOM 688 O O . PHE A 1 84 ? 10.407 2.865 -17.346 1.00 83.38 84 PHE A O 1
ATOM 695 N N . VAL A 1 85 ? 8.179 3.117 -17.163 1.00 81.75 85 VAL A N 1
ATOM 696 C CA . VAL A 1 85 ? 8.187 4.566 -17.388 1.00 81.75 85 VAL A CA 1
ATOM 697 C C . VAL A 1 85 ? 8.250 5.279 -16.044 1.00 81.75 85 VAL A C 1
ATOM 699 O O . VAL A 1 85 ? 7.254 5.341 -15.328 1.00 81.75 85 VAL A O 1
ATOM 702 N N . PHE A 1 86 ? 9.406 5.853 -15.720 1.00 82.31 86 PHE A N 1
ATOM 703 C CA . PHE A 1 86 ? 9.606 6.593 -14.474 1.00 82.31 86 PHE A CA 1
ATOM 704 C C . PHE A 1 86 ? 9.089 8.038 -14.612 1.00 82.31 86 PHE A C 1
ATOM 706 O O . PHE A 1 86 ? 9.630 8.797 -15.425 1.00 82.31 86 PHE A O 1
ATOM 713 N N . PRO A 1 87 ? 8.037 8.436 -13.868 1.00 72.94 87 PRO A N 1
ATOM 714 C CA . PRO A 1 87 ? 7.523 9.802 -13.896 1.00 72.94 87 PRO A CA 1
ATOM 715 C C . PRO A 1 87 ? 8.570 10.838 -13.502 1.00 72.94 87 PRO A C 1
ATOM 717 O O . PRO A 1 87 ? 9.362 10.630 -12.583 1.00 72.94 87 PRO A O 1
ATOM 720 N N . LYS A 1 88 ? 8.483 12.018 -14.120 1.00 75.88 88 LYS A N 1
ATOM 721 C CA . LYS A 1 88 ? 9.146 13.215 -13.596 1.00 75.88 88 LYS A CA 1
ATOM 722 C C . LYS A 1 88 ? 8.362 13.775 -12.399 1.00 75.88 88 LYS A C 1
ATOM 724 O O . LYS A 1 88 ? 7.135 13.659 -12.380 1.00 75.88 88 LYS A O 1
ATOM 729 N N . PRO A 1 89 ? 9.024 14.467 -11.452 1.00 65.69 89 PRO A N 1
ATOM 730 C CA . PRO A 1 89 ? 8.367 15.026 -10.267 1.00 65.69 89 PRO A CA 1
ATOM 731 C C . PRO A 1 89 ? 7.181 15.957 -10.564 1.00 65.69 89 PRO A C 1
ATOM 733 O O . PRO A 1 89 ? 6.227 16.027 -9.800 1.00 65.69 89 PRO A O 1
ATOM 736 N N . THR A 1 90 ? 7.200 16.635 -11.712 1.00 62.16 90 THR A N 1
ATOM 737 C CA . THR A 1 90 ? 6.137 17.549 -12.156 1.00 62.16 90 THR A CA 1
ATOM 738 C C . THR A 1 90 ? 4.832 16.849 -12.550 1.00 62.16 90 THR A C 1
ATOM 740 O O . THR A 1 90 ? 3.816 17.514 -12.721 1.00 62.16 90 THR A O 1
ATOM 743 N N . GLU A 1 91 ? 4.835 15.522 -12.703 1.00 64.88 91 GLU A N 1
ATOM 744 C CA . GLU A 1 91 ? 3.656 14.728 -13.078 1.00 64.88 91 GLU A CA 1
ATOM 745 C C . GLU A 1 91 ? 2.984 14.037 -11.882 1.00 64.88 91 GLU A C 1
ATOM 747 O O . GLU A 1 91 ? 1.943 13.404 -12.051 1.00 64.88 91 GLU A O 1
ATOM 752 N N . ILE A 1 92 ? 3.548 14.172 -10.677 1.00 61.91 92 ILE A N 1
ATOM 753 C CA . ILE A 1 92 ? 3.118 13.450 -9.471 1.00 61.91 92 ILE A CA 1
ATOM 754 C C . ILE A 1 92 ? 1.669 13.792 -9.084 1.00 61.91 92 ILE A C 1
ATOM 756 O O . ILE A 1 92 ? 0.880 12.889 -8.819 1.00 61.91 92 ILE A O 1
ATOM 760 N N . ASN A 1 93 ? 1.276 15.069 -9.149 1.00 58.44 93 ASN A N 1
ATOM 761 C CA . ASN A 1 93 ? -0.067 15.506 -8.736 1.00 58.44 93 ASN A CA 1
ATOM 762 C C . ASN A 1 93 ? -1.193 14.968 -9.637 1.00 58.44 93 ASN A C 1
ATOM 764 O O . ASN A 1 93 ? -2.322 14.838 -9.184 1.00 58.44 93 ASN A O 1
ATOM 768 N N . LYS A 1 94 ? -0.900 14.621 -10.901 1.00 55.88 94 LYS A N 1
ATOM 769 C CA . LYS A 1 94 ? -1.874 13.997 -11.820 1.00 55.88 94 LYS A CA 1
ATOM 770 C C . LYS A 1 94 ? -1.986 12.480 -11.635 1.00 55.88 94 LYS A C 1
ATOM 772 O O . LYS A 1 94 ? -2.844 11.857 -12.244 1.00 55.88 94 LYS A O 1
ATOM 777 N N . ARG A 1 95 ? -1.086 11.876 -10.854 1.00 59.00 95 ARG A N 1
ATOM 778 C CA . ARG A 1 95 ? -0.893 10.422 -10.749 1.00 59.00 95 ARG A CA 1
ATOM 779 C C . ARG A 1 95 ? -1.328 9.831 -9.406 1.00 59.00 95 ARG A C 1
ATOM 781 O O . ARG A 1 95 ? -1.157 8.630 -9.195 1.00 59.00 95 ARG A O 1
ATOM 788 N N . LEU A 1 96 ? -1.922 10.644 -8.527 1.00 64.06 96 LEU A N 1
ATOM 789 C CA . LEU A 1 96 ? -2.508 10.184 -7.261 1.00 64.06 96 LEU A CA 1
ATOM 790 C C . LEU A 1 96 ? -3.598 9.119 -7.489 1.00 64.06 96 LEU A C 1
ATOM 792 O O . LEU A 1 96 ? -3.679 8.158 -6.716 1.00 64.06 96 LEU A O 1
ATOM 796 N N . GLU A 1 97 ? -4.310 9.209 -8.620 1.00 74.25 97 GLU A N 1
ATOM 797 C CA . GLU A 1 97 ? -5.365 8.267 -9.009 1.00 74.25 97 GLU A CA 1
ATOM 798 C C . GLU A 1 97 ? -4.851 6.833 -9.221 1.00 74.25 97 GLU A C 1
ATOM 800 O O . GLU A 1 97 ? -5.436 5.881 -8.695 1.00 74.25 97 GLU A O 1
ATOM 805 N N . ALA A 1 98 ? -3.777 6.658 -10.007 1.00 83.12 98 ALA A N 1
ATOM 806 C CA . ALA A 1 98 ? -3.181 5.352 -10.290 1.00 83.12 98 ALA A CA 1
ATOM 807 C C . ALA A 1 98 ? -1.738 5.440 -10.819 1.00 83.12 98 ALA A C 1
ATOM 809 O O . ALA A 1 98 ? -1.457 6.193 -11.752 1.00 83.12 98 ALA A O 1
ATOM 810 N N . THR A 1 99 ? -0.832 4.609 -10.292 1.00 89.19 99 THR A N 1
ATOM 811 C CA . THR A 1 99 ? 0.546 4.450 -10.788 1.00 89.19 99 THR A CA 1
ATOM 812 C C . THR A 1 99 ? 1.049 3.011 -10.631 1.00 89.19 99 THR A C 1
ATOM 814 O O . THR A 1 99 ? 0.659 2.290 -9.720 1.00 89.19 99 THR A O 1
ATOM 817 N N . SER A 1 100 ? 1.944 2.580 -11.523 1.00 91.25 100 SER A N 1
ATOM 818 C CA . SER A 1 100 ? 2.619 1.282 -11.422 1.00 91.25 100 SER A CA 1
ATOM 819 C C . SER A 1 100 ? 3.581 1.229 -10.233 1.00 91.25 100 SER A C 1
ATOM 821 O O . SER A 1 100 ? 4.469 2.080 -10.104 1.00 91.25 100 SER A O 1
ATOM 823 N N . LEU A 1 101 ? 3.475 0.163 -9.436 1.00 91.94 101 LEU A N 1
ATOM 824 C CA . LEU A 1 101 ? 4.291 -0.101 -8.243 1.00 91.94 101 LEU A CA 1
ATOM 825 C C . LEU A 1 101 ? 5.778 -0.341 -8.563 1.00 91.94 101 LEU A C 1
ATOM 827 O O . LEU A 1 101 ? 6.603 -0.416 -7.658 1.00 91.94 101 LEU A O 1
ATOM 831 N N . LEU A 1 102 ? 6.115 -0.481 -9.848 1.00 91.62 102 LEU A N 1
ATOM 832 C CA . LEU A 1 102 ? 7.470 -0.693 -10.365 1.00 91.62 102 LEU A CA 1
ATOM 833 C C . LEU A 1 102 ? 8.143 0.600 -10.838 1.00 91.62 102 LEU A C 1
ATOM 835 O O . LEU A 1 102 ? 9.329 0.585 -11.165 1.00 91.62 102 LEU A O 1
ATOM 839 N N . SER A 1 103 ? 7.387 1.697 -10.916 1.00 89.62 103 SER A N 1
ATOM 840 C CA . SER A 1 103 ? 7.825 2.960 -11.524 1.00 89.62 103 SER A CA 1
ATOM 841 C C . SER A 1 103 ? 7.893 4.133 -10.550 1.00 89.62 103 SER A C 1
ATOM 843 O O . SER A 1 103 ? 8.567 5.122 -10.829 1.00 89.62 103 SER A O 1
ATOM 845 N N . TYR A 1 104 ? 7.193 4.046 -9.420 1.00 87.44 104 TYR A N 1
ATOM 846 C CA . TYR A 1 104 ? 7.025 5.166 -8.505 1.00 87.44 104 TYR A CA 1
ATOM 847 C C . TYR A 1 104 ? 6.789 4.681 -7.078 1.00 87.44 104 TYR A C 1
ATOM 849 O O . TYR A 1 104 ? 6.145 3.653 -6.877 1.00 87.44 104 TYR A O 1
ATOM 857 N N . ASP A 1 105 ? 7.300 5.428 -6.101 1.00 87.81 105 ASP A N 1
ATOM 858 C CA . ASP A 1 105 ? 7.066 5.167 -4.682 1.00 87.81 105 ASP A CA 1
ATOM 859 C C . ASP A 1 105 ? 5.795 5.895 -4.244 1.00 87.81 105 ASP A C 1
ATOM 861 O O . ASP A 1 105 ? 5.700 7.120 -4.343 1.00 87.81 105 ASP A O 1
ATOM 865 N N . LEU A 1 106 ? 4.795 5.138 -3.806 1.00 87.69 106 LEU A N 1
ATOM 866 C CA . LEU A 1 106 ? 3.514 5.693 -3.404 1.00 87.69 106 LEU A CA 1
ATOM 867 C C . LEU A 1 106 ? 3.667 6.517 -2.115 1.00 87.69 106 LEU A C 1
ATOM 869 O O . LEU A 1 106 ? 4.436 6.134 -1.222 1.00 87.69 106 LEU A O 1
ATOM 873 N N . PRO A 1 107 ? 2.900 7.617 -1.971 1.00 85.00 107 PRO A N 1
ATOM 874 C CA . PRO A 1 107 ? 2.923 8.430 -0.763 1.00 85.00 107 PRO A CA 1
ATOM 875 C C . PRO A 1 107 ? 2.640 7.609 0.497 1.00 85.00 107 PRO A C 1
ATOM 877 O O . PRO A 1 107 ? 1.801 6.706 0.498 1.00 85.00 107 PRO A O 1
ATOM 880 N N . THR A 1 108 ? 3.315 7.961 1.595 1.00 81.00 108 THR A N 1
ATOM 881 C CA . THR A 1 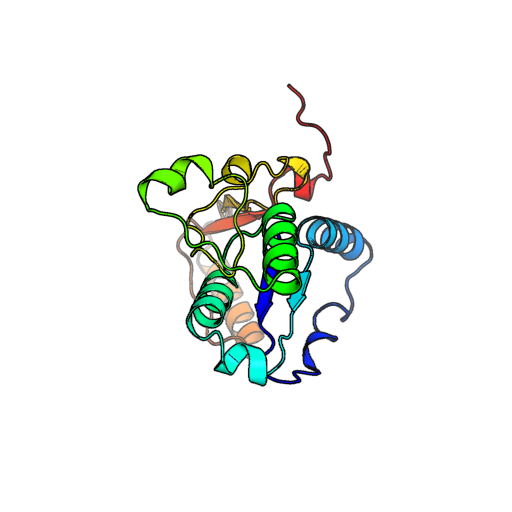108 ? 3.059 7.392 2.930 1.00 81.00 108 THR A CA 1
ATOM 882 C C . THR A 1 108 ? 1.617 7.610 3.366 1.00 81.00 108 THR A C 1
ATOM 884 O O . THR A 1 108 ? 0.994 6.710 3.921 1.00 81.00 108 THR A O 1
ATOM 887 N N . TYR A 1 109 ? 1.105 8.804 3.084 1.00 79.06 109 TYR A N 1
ATOM 888 C CA . TYR A 1 109 ? -0.247 9.237 3.377 1.00 79.06 109 TYR A CA 1
ATOM 889 C C . TYR A 1 109 ? -0.978 9.345 2.046 1.00 79.06 109 TYR A C 1
ATOM 891 O O . TYR A 1 109 ? -0.855 10.338 1.335 1.00 79.06 109 TYR A O 1
ATOM 899 N N . ARG A 1 110 ? -1.663 8.263 1.683 1.00 81.25 110 ARG A N 1
ATOM 900 C CA . ARG A 1 110 ? -2.529 8.179 0.510 1.00 81.25 110 ARG A CA 1
ATOM 901 C C . ARG A 1 110 ? -3.895 7.730 1.003 1.00 81.25 110 ARG A C 1
ATOM 903 O O . ARG A 1 110 ? -3.987 6.712 1.689 1.00 81.25 110 ARG A O 1
ATOM 910 N N . SER A 1 111 ? -4.925 8.500 0.694 1.00 82.50 111 SER A N 1
ATOM 911 C CA . SER A 1 111 ? -6.299 8.248 1.120 1.00 82.50 111 SER A CA 1
ATOM 912 C C . SER A 1 111 ? -7.087 7.455 0.071 1.00 82.50 111 SER A C 1
ATOM 914 O O . SER A 1 111 ? -6.674 7.289 -1.082 1.00 82.50 111 SER A O 1
ATOM 916 N N . CYS A 1 112 ? -8.254 6.944 0.465 1.00 82.69 112 CYS A N 1
ATOM 917 C CA . CYS A 1 112 ? -9.188 6.349 -0.491 1.00 82.69 112 CYS A CA 1
ATOM 918 C C . CYS A 1 112 ? -9.698 7.371 -1.516 1.00 82.69 112 CYS A C 1
ATOM 920 O O . CYS A 1 112 ? -9.915 7.002 -2.667 1.00 82.69 112 CYS A O 1
ATOM 922 N N . GLU A 1 113 ? -9.812 8.643 -1.132 1.00 83.81 113 GLU A N 1
ATOM 923 C CA . GLU A 1 113 ? -10.197 9.728 -2.035 1.00 83.81 113 GLU A CA 1
ATOM 924 C C . GLU A 1 113 ? -9.132 9.950 -3.116 1.00 83.81 113 GLU A C 1
ATOM 926 O O . GLU A 1 113 ? -9.454 9.905 -4.302 1.00 83.81 113 GLU A O 1
ATOM 931 N N . ASP A 1 114 ? -7.851 10.023 -2.730 1.00 83.38 114 ASP A N 1
ATOM 932 C CA . ASP A 1 114 ? -6.726 10.172 -3.671 1.00 83.38 114 ASP A CA 1
ATOM 933 C C . ASP A 1 114 ? -6.694 9.058 -4.726 1.00 83.38 114 ASP A C 1
ATOM 935 O O . ASP A 1 114 ? -6.285 9.261 -5.866 1.00 83.38 114 ASP A O 1
ATOM 939 N N . THR A 1 115 ? -7.117 7.855 -4.331 1.00 83.50 115 THR A N 1
ATOM 940 C CA . THR A 1 115 ? -7.103 6.646 -5.167 1.00 83.50 115 THR A CA 1
ATOM 941 C C . THR A 1 115 ? -8.415 6.383 -5.894 1.00 83.50 115 THR A C 1
ATOM 943 O O . THR A 1 115 ? -8.528 5.378 -6.611 1.00 83.50 115 THR A O 1
ATOM 946 N N . LEU A 1 116 ? -9.407 7.261 -5.714 1.00 86.19 116 LEU A N 1
ATOM 947 C CA . LEU A 1 116 ? -10.772 7.103 -6.209 1.00 86.19 116 LEU A CA 1
ATOM 948 C C . LEU A 1 116 ? -11.353 5.720 -5.844 1.00 86.19 116 LEU A C 1
ATOM 950 O O . LEU A 1 116 ? -11.981 5.055 -6.678 1.00 86.19 116 LEU A O 1
ATOM 954 N N . ILE A 1 117 ? -11.064 5.245 -4.627 1.00 84.38 117 ILE A N 1
ATOM 955 C CA . ILE A 1 117 ? -11.721 4.091 -4.012 1.00 84.38 117 ILE A CA 1
ATOM 956 C C . ILE A 1 117 ? -13.030 4.604 -3.401 1.00 84.38 117 ILE A C 1
ATOM 958 O O . ILE A 1 117 ? -12.980 5.482 -2.540 1.00 84.38 117 ILE A O 1
ATOM 962 N N . PRO A 1 118 ? -14.194 4.060 -3.797 1.00 83.06 118 PRO A N 1
ATOM 963 C CA . PRO A 1 118 ? -15.470 4.470 -3.226 1.00 83.06 118 PRO A CA 1
ATOM 964 C C . PRO A 1 118 ? -15.490 4.344 -1.691 1.00 83.06 118 PRO A C 1
ATOM 966 O O . PRO A 1 118 ? -14.981 3.341 -1.177 1.00 83.06 118 PRO A O 1
ATOM 969 N N . PRO A 1 119 ? -16.124 5.278 -0.956 1.00 79.38 119 PRO A N 1
ATOM 970 C CA . PRO A 1 119 ? -16.156 5.264 0.512 1.00 79.38 119 PRO A CA 1
ATOM 971 C C . PRO A 1 119 ? -16.615 3.927 1.110 1.00 79.38 119 PRO A C 1
ATOM 973 O O . PRO A 1 119 ? -15.993 3.404 2.030 1.00 79.38 119 PRO A O 1
ATOM 976 N N . HIS A 1 120 ? -17.623 3.289 0.510 1.00 76.62 120 HIS A N 1
ATOM 977 C CA . HIS A 1 120 ? -18.159 2.001 0.966 1.00 76.62 120 HIS A CA 1
ATOM 978 C C . HIS A 1 120 ? -17.203 0.801 0.787 1.00 76.62 120 HIS A C 1
ATOM 980 O O . HIS A 1 120 ? -17.435 -0.257 1.380 1.00 76.62 120 HIS A O 1
ATOM 986 N N . LEU A 1 121 ? -16.149 0.937 -0.030 1.00 78.12 121 LEU A N 1
ATOM 987 C CA . LEU A 1 121 ? -15.064 -0.044 -0.205 1.00 78.12 121 LEU A CA 1
ATOM 988 C C . LEU A 1 121 ? -13.796 0.341 0.562 1.00 78.12 121 LEU A C 1
ATOM 990 O O . LEU A 1 121 ? -12.809 -0.401 0.560 1.00 78.12 121 LEU A O 1
ATOM 994 N N . CYS A 1 122 ? -13.796 1.510 1.191 1.00 79.38 122 CYS A N 1
ATOM 995 C CA . CYS A 1 122 ? -12.660 2.006 1.927 1.00 79.38 122 CYS A CA 1
ATOM 996 C C . CYS A 1 122 ? -12.635 1.419 3.343 1.00 79.38 122 CYS A C 1
ATOM 998 O O . CYS A 1 122 ? -13.631 1.440 4.059 1.00 79.38 122 CYS A O 1
ATOM 1000 N N . LEU A 1 123 ? -11.471 0.921 3.764 1.00 73.62 123 LEU A N 1
ATOM 1001 C CA . LEU A 1 123 ? -11.231 0.421 5.122 1.00 73.62 123 LEU A CA 1
ATOM 1002 C C . LEU A 1 123 ? -10.644 1.482 6.056 1.00 73.62 123 LEU A C 1
ATOM 1004 O O . LEU A 1 123 ? -10.057 1.117 7.073 1.00 73.62 123 LEU A O 1
ATOM 1008 N N . CYS A 1 124 ? -10.744 2.771 5.706 1.00 66.25 124 CYS A N 1
ATOM 1009 C CA . CYS A 1 124 ? -10.231 3.851 6.546 1.00 66.25 124 CYS A CA 1
ATOM 1010 C C . CYS A 1 124 ? -10.672 3.631 7.993 1.00 66.25 124 CYS A C 1
ATOM 1012 O O . CYS A 1 124 ? -11.845 3.363 8.265 1.00 66.25 124 CYS A O 1
ATOM 1014 N N . MET A 1 125 ? -9.690 3.649 8.889 1.00 66.19 125 MET A N 1
ATOM 1015 C CA . MET A 1 125 ? -9.949 3.493 10.302 1.00 66.19 125 MET A CA 1
ATOM 1016 C C . MET A 1 125 ? -10.204 4.877 10.891 1.00 66.19 125 MET A C 1
ATOM 1018 O O . MET A 1 125 ? -9.345 5.750 10.790 1.00 66.19 125 MET A O 1
ATOM 1022 N N . ASP A 1 126 ? -11.373 5.062 11.485 1.00 63.34 126 ASP A N 1
ATOM 1023 C CA . ASP A 1 126 ? -11.744 6.262 12.215 1.00 63.34 126 ASP A CA 1
ATOM 1024 C C . ASP A 1 126 ? -11.133 6.216 13.612 1.00 63.34 126 ASP A C 1
ATOM 1026 O O . ASP A 1 126 ? -11.210 5.204 14.319 1.00 63.34 126 ASP A O 1
ATOM 1030 N N . GLU A 1 127 ? -10.544 7.328 14.036 1.00 63.16 127 GLU A N 1
ATOM 1031 C CA . GLU A 1 127 ? -10.132 7.498 15.421 1.00 63.16 127 GLU A CA 1
ATOM 1032 C C . GLU A 1 127 ? -11.369 7.613 16.307 1.00 63.16 127 GLU A C 1
ATOM 1034 O O . GLU A 1 127 ? -12.153 8.558 16.219 1.00 63.16 127 GLU A O 1
ATOM 1039 N N . LYS A 1 128 ? -11.543 6.633 17.189 1.00 63.75 128 LYS A N 1
ATOM 1040 C CA . LYS A 1 128 ? -12.599 6.629 18.190 1.00 63.75 128 LYS A CA 1
ATOM 1041 C C . LYS A 1 128 ? -11.971 6.770 19.564 1.00 63.75 128 LYS A C 1
ATOM 1043 O O . LYS A 1 128 ? -11.223 5.898 20.006 1.00 63.75 128 LYS A O 1
ATOM 1048 N N . SER A 1 129 ? -12.292 7.857 20.255 1.00 61.53 129 SER A N 1
ATOM 1049 C CA . SER A 1 129 ? -11.958 7.998 21.666 1.00 61.53 129 SER A CA 1
ATOM 1050 C C . SER A 1 129 ? -12.882 7.094 22.480 1.00 61.53 129 SER A C 1
ATOM 1052 O O . SER A 1 129 ? -14.108 7.236 22.485 1.00 61.53 129 SER A O 1
ATOM 1054 N N . LEU A 1 130 ? -12.298 6.105 23.148 1.00 58.81 130 LEU A N 1
ATOM 1055 C CA . LEU A 1 130 ? -13.013 5.319 24.140 1.00 58.81 130 LEU A CA 1
ATOM 1056 C C . LEU A 1 130 ? -12.926 6.064 25.466 1.00 58.81 130 LEU A C 1
ATOM 1058 O O . LEU A 1 130 ? -11.898 6.045 26.140 1.00 58.81 130 LEU A O 1
ATOM 1062 N N . GLN A 1 131 ? -14.027 6.714 25.837 1.00 55.69 131 GLN A N 1
ATOM 1063 C CA . GLN A 1 131 ? -14.230 7.159 27.208 1.00 55.69 131 GLN A CA 1
ATOM 1064 C C . GLN A 1 131 ? -14.504 5.911 28.041 1.00 55.69 131 GLN A C 1
ATOM 1066 O O . GLN A 1 131 ? -15.567 5.295 27.939 1.00 55.69 131 GLN A O 1
ATOM 1071 N N . ILE A 1 132 ? -13.519 5.482 28.827 1.00 58.78 132 ILE A N 1
ATOM 1072 C CA . ILE A 1 132 ? -13.721 4.389 29.772 1.00 58.78 132 ILE A CA 1
ATOM 1073 C C . ILE A 1 132 ? -14.560 4.958 30.921 1.00 58.78 132 ILE A C 1
ATOM 1075 O O . ILE A 1 132 ? -14.023 5.450 31.911 1.00 58.78 132 ILE A O 1
ATOM 1079 N N . GLU A 1 133 ? -15.888 4.878 30.800 1.00 52.69 133 GLU A N 1
ATOM 1080 C CA . GLU A 1 133 ? -16.842 5.085 31.901 1.00 52.69 133 GLU A CA 1
ATOM 1081 C C . GLU A 1 133 ? -16.783 3.898 32.882 1.00 52.69 133 GLU A C 1
ATOM 1083 O O . GLU A 1 133 ? -17.761 3.217 33.174 1.00 52.69 133 GLU A O 1
ATOM 1088 N N . GLY A 1 134 ? -15.585 3.592 33.373 1.00 53.31 134 GLY A N 1
ATOM 1089 C CA . GLY A 1 134 ? -15.384 2.671 34.477 1.00 53.31 134 GLY A CA 1
ATOM 1090 C C . GLY A 1 134 ? -15.510 3.443 35.779 1.00 53.31 134 GLY A C 1
ATOM 1091 O O . GLY A 1 134 ? -14.878 4.487 35.942 1.00 53.31 134 GLY A O 1
ATOM 1092 N N . SER A 1 135 ? -16.318 2.930 36.708 1.00 53.34 135 SER A N 1
ATOM 1093 C CA . SER A 1 135 ? -16.408 3.406 38.090 1.00 53.34 135 SER A CA 1
ATOM 1094 C C . SER A 1 135 ? -15.040 3.854 38.607 1.00 53.34 135 SER A C 1
ATOM 1096 O O . SER A 1 135 ? -14.077 3.088 38.544 1.00 53.34 135 SER A O 1
ATOM 1098 N N . ARG A 1 136 ? -14.971 5.063 39.179 1.00 54.75 136 ARG A N 1
ATOM 1099 C CA . ARG A 1 136 ? -13.786 5.656 39.835 1.00 54.75 136 ARG A CA 1
ATOM 1100 C C . ARG A 1 136 ? -13.224 4.831 41.008 1.00 54.75 136 ARG A C 1
ATOM 1102 O O . ARG A 1 136 ? -12.346 5.310 41.723 1.00 54.75 136 ARG A O 1
ATOM 1109 N N . ASP A 1 137 ? -13.690 3.600 41.200 1.00 62.28 137 ASP A N 1
ATOM 1110 C CA . ASP A 1 137 ? -13.101 2.626 42.102 1.00 62.28 137 ASP A CA 1
ATOM 1111 C C . ASP A 1 137 ? -11.769 2.126 41.539 1.00 62.28 137 ASP A C 1
ATOM 1113 O O . ASP A 1 137 ? -11.635 1.069 40.915 1.00 62.28 137 ASP A O 1
ATOM 1117 N N . LEU A 1 138 ? -10.746 2.937 41.809 1.00 66.56 138 LEU A N 1
ATOM 1118 C CA . LEU A 1 138 ? -9.341 2.693 41.502 1.00 66.56 138 LEU A CA 1
ATOM 1119 C C . LEU A 1 138 ? -8.888 1.285 41.935 1.00 66.56 138 LEU A C 1
ATOM 1121 O O . LEU A 1 138 ? -7.981 0.713 41.333 1.00 66.56 138 LEU A O 1
ATOM 1125 N N . LEU A 1 139 ? -9.521 0.736 42.979 1.00 71.75 139 LEU A N 1
ATOM 1126 C CA . LEU A 1 139 ? -9.225 -0.572 43.551 1.00 71.75 139 LEU A CA 1
ATOM 1127 C C . LEU A 1 139 ? -9.661 -1.727 42.639 1.00 71.75 139 LEU A C 1
ATOM 1129 O O . LEU A 1 139 ? -8.850 -2.606 42.347 1.00 71.75 139 LEU A O 1
ATOM 1133 N N . VAL A 1 140 ? -10.908 -1.703 42.158 1.00 72.06 140 VAL A N 1
ATOM 1134 C CA . VAL A 1 140 ? -11.467 -2.753 41.289 1.00 72.06 140 VAL A CA 1
ATOM 1135 C C . VAL A 1 140 ? -10.746 -2.752 39.944 1.00 72.06 140 VAL A C 1
ATOM 1137 O O . VAL A 1 140 ? -10.320 -3.803 39.469 1.00 72.06 140 VAL A O 1
ATOM 1140 N N . TYR A 1 141 ? -10.508 -1.563 39.379 1.00 74.88 141 TYR A N 1
ATOM 1141 C CA . TYR A 1 141 ? -9.724 -1.415 38.152 1.00 74.88 141 TYR A CA 1
ATOM 1142 C C . TYR A 1 141 ? -8.314 -1.998 38.304 1.00 74.88 141 TYR A C 1
ATOM 1144 O O . TYR A 1 141 ? -7.851 -2.738 37.439 1.00 74.88 141 TYR A O 1
ATOM 1152 N N . LYS A 1 142 ? -7.630 -1.704 39.419 1.00 77.19 142 LYS A N 1
ATOM 1153 C CA . LYS A 1 142 ? -6.273 -2.206 39.671 1.00 77.19 142 LYS A CA 1
ATOM 1154 C C . LYS A 1 142 ? -6.247 -3.730 39.793 1.00 77.19 142 LYS A C 1
ATOM 1156 O O . LYS A 1 142 ? -5.368 -4.360 39.215 1.00 77.19 142 LYS A O 1
ATOM 1161 N N . GLN A 1 143 ? -7.204 -4.323 40.505 1.00 81.12 143 GLN A N 1
ATOM 1162 C CA . GLN A 1 143 ? -7.299 -5.780 40.635 1.00 81.12 143 GLN A CA 1
ATOM 1163 C C . GLN A 1 143 ? -7.581 -6.458 39.290 1.00 81.12 143 GLN A C 1
ATOM 1165 O O . GLN A 1 143 ? -6.919 -7.438 38.948 1.00 81.12 143 GLN A O 1
ATOM 1170 N N . LEU A 1 144 ? -8.515 -5.912 38.508 1.00 78.81 144 LEU A N 1
ATOM 1171 C CA . LEU A 1 144 ? -8.862 -6.444 37.194 1.00 78.81 144 LEU A CA 1
ATOM 1172 C C . LEU A 1 144 ? -7.695 -6.324 36.206 1.00 78.81 144 LEU A C 1
ATOM 1174 O O . LEU A 1 144 ? -7.385 -7.285 35.507 1.00 78.81 144 LEU A O 1
ATOM 1178 N N . PHE A 1 145 ? -7.009 -5.179 36.183 1.00 81.19 145 PHE A N 1
ATOM 1179 C CA . PHE A 1 145 ? -5.849 -4.961 35.320 1.00 81.19 145 PHE A CA 1
ATOM 1180 C C . PHE A 1 145 ? -4.715 -5.946 35.632 1.00 81.19 145 PHE A C 1
ATOM 1182 O O . PHE A 1 145 ? -4.162 -6.549 34.717 1.00 81.19 145 PHE A O 1
ATOM 1189 N N . GLU A 1 146 ? -4.402 -6.171 36.913 1.00 82.81 146 GLU A N 1
ATOM 1190 C CA . GLU A 1 146 ? -3.373 -7.140 37.319 1.00 82.81 146 GLU A CA 1
ATOM 1191 C C . GLU A 1 146 ? -3.755 -8.590 36.996 1.00 82.81 146 GLU A C 1
ATOM 1193 O O . GLU A 1 146 ? -2.888 -9.408 36.676 1.00 82.81 146 GLU A O 1
ATOM 1198 N N . TYR A 1 147 ? -5.045 -8.926 37.056 1.00 84.12 147 TYR A N 1
ATOM 1199 C CA . TYR A 1 147 ? -5.530 -10.235 36.630 1.00 84.12 147 TYR A CA 1
ATOM 1200 C C . TYR A 1 147 ? -5.371 -10.424 35.115 1.00 84.12 147 TYR A C 1
ATOM 1202 O O . TYR A 1 147 ? -4.729 -11.379 34.680 1.00 84.12 147 TYR A O 1
ATOM 1210 N N . VAL A 1 148 ? -5.876 -9.479 34.313 1.00 81.06 148 VAL A N 1
ATOM 1211 C CA . VAL A 1 148 ? -5.803 -9.533 32.843 1.00 81.06 148 VAL A CA 1
ATOM 1212 C C . VAL A 1 148 ? -4.356 -9.530 32.361 1.00 81.06 148 VAL A C 1
ATOM 1214 O O . VAL A 1 148 ? -3.997 -10.335 31.508 1.00 81.06 148 VAL A O 1
ATOM 1217 N N . LYS A 1 149 ? -3.498 -8.680 32.937 1.00 84.56 149 LYS A N 1
ATOM 1218 C CA . LYS A 1 149 ? -2.066 -8.639 32.622 1.00 84.56 149 LYS A CA 1
ATOM 1219 C C . LYS A 1 149 ? -1.404 -10.000 32.831 1.00 84.56 149 LYS A C 1
ATOM 1221 O O . LYS A 1 149 ? -0.660 -10.451 31.969 1.00 84.56 149 LYS A O 1
ATOM 1226 N N . ARG A 1 150 ? -1.687 -10.669 33.952 1.00 86.38 150 ARG A N 1
ATOM 1227 C CA . ARG A 1 150 ? -1.134 -11.996 34.258 1.00 86.38 150 ARG A CA 1
ATOM 1228 C C . ARG A 1 150 ? -1.606 -13.066 33.283 1.00 86.38 150 ARG A C 1
ATOM 1230 O O . ARG A 1 150 ? -0.830 -13.955 32.964 1.00 86.38 150 ARG A O 1
ATOM 1237 N N . GLU A 1 151 ? -2.857 -12.995 32.843 1.00 84.50 151 GLU A N 1
ATOM 1238 C CA . GLU A 1 151 ? -3.419 -13.981 31.922 1.00 84.50 151 GLU A CA 1
ATOM 1239 C C . GLU A 1 151 ? -2.916 -13.774 30.488 1.00 84.50 151 GLU A C 1
ATOM 1241 O O . GLU A 1 151 ? -2.559 -14.736 29.820 1.00 84.50 151 GLU A O 1
ATOM 1246 N N . MET A 1 152 ? -2.813 -12.519 30.041 1.00 75.88 152 MET A N 1
ATOM 1247 C CA . MET A 1 152 ? -2.350 -12.168 28.693 1.00 75.88 152 MET A CA 1
ATOM 1248 C C . MET A 1 152 ? -0.849 -12.400 28.500 1.00 75.88 152 MET A C 1
ATOM 1250 O O . MET A 1 152 ? -0.434 -12.826 27.429 1.00 75.88 152 MET A O 1
ATOM 1254 N N . LEU A 1 153 ? -0.033 -12.191 29.539 1.00 79.81 153 LEU A N 1
ATOM 1255 C CA . LEU A 1 153 ? 1.410 -12.467 29.491 1.00 79.81 153 LEU A CA 1
ATOM 1256 C C . LEU A 1 153 ? 1.757 -13.967 29.486 1.00 79.81 153 LEU A C 1
ATOM 1258 O O . LEU A 1 153 ? 2.931 -14.312 29.412 1.00 79.81 153 LEU A O 1
ATOM 1262 N N . LYS A 1 154 ? 0.769 -14.869 29.576 1.00 83.50 154 LYS A N 1
ATOM 1263 C CA . LYS A 1 154 ? 0.993 -16.309 29.354 1.00 83.50 154 LYS A CA 1
ATOM 1264 C C . LYS A 1 154 ? 1.170 -16.654 27.876 1.00 83.50 154 LYS A C 1
ATOM 1266 O O . LYS A 1 154 ? 1.645 -17.744 27.579 1.00 83.50 154 LYS A O 1
ATOM 1271 N N . TYR A 1 155 ? 0.746 -15.775 26.969 1.00 74.06 155 TYR A N 1
ATOM 1272 C CA . TYR A 1 155 ? 0.897 -15.984 25.536 1.00 74.06 155 TYR A CA 1
ATOM 1273 C C . TYR A 1 155 ? 2.261 -15.460 25.080 1.00 74.06 155 TYR A C 1
ATOM 1275 O O . TYR A 1 155 ? 2.555 -14.277 25.242 1.00 74.06 155 TYR A O 1
ATOM 1283 N N . ASP A 1 156 ? 3.061 -16.327 24.454 1.00 62.00 156 ASP A N 1
ATOM 1284 C CA . ASP A 1 156 ? 4.429 -16.022 23.999 1.00 62.00 156 ASP A CA 1
ATOM 1285 C C . ASP A 1 156 ? 4.513 -14.850 23.002 1.00 62.00 156 ASP A C 1
ATOM 1287 O O . ASP A 1 156 ? 5.581 -14.283 22.785 1.00 62.00 156 ASP A O 1
ATOM 1291 N N . CYS A 1 157 ? 3.393 -14.468 22.383 1.00 67.44 157 CYS A N 1
ATOM 1292 C CA . CYS A 1 157 ? 3.318 -13.379 21.411 1.00 67.44 157 CYS A CA 1
ATOM 1293 C C . CYS A 1 157 ? 3.080 -11.986 22.023 1.00 67.44 157 CYS A C 1
ATOM 1295 O O . CYS A 1 157 ? 3.074 -11.001 21.285 1.00 67.44 157 CYS A O 1
ATOM 1297 N N . VAL A 1 158 ? 2.868 -11.878 23.339 1.00 57.31 158 VAL A N 1
ATOM 1298 C CA . VAL A 1 158 ? 2.578 -10.605 24.016 1.00 57.31 158 VAL A CA 1
ATOM 1299 C C . VAL A 1 158 ? 3.784 -10.170 24.848 1.00 57.31 158 VAL A C 1
ATOM 1301 O O . VAL A 1 158 ? 4.006 -10.659 25.950 1.00 57.31 158 VAL A O 1
ATOM 1304 N N . GLU A 1 159 ? 4.546 -9.195 24.345 1.00 63.03 159 GLU A N 1
ATOM 1305 C CA . GLU A 1 159 ? 5.750 -8.678 25.023 1.00 63.03 159 GLU A CA 1
ATOM 1306 C C . GLU A 1 159 ? 5.440 -7.824 26.268 1.00 63.03 159 GLU A C 1
ATOM 1308 O O . GLU A 1 159 ? 6.277 -7.688 27.162 1.00 63.03 159 GLU A O 1
ATOM 1313 N N . GLY A 1 160 ? 4.241 -7.240 26.363 1.00 66.00 160 GLY A N 1
ATOM 1314 C CA . GLY A 1 160 ? 3.894 -6.358 27.473 1.00 66.00 160 GLY A CA 1
ATOM 1315 C C . GLY A 1 160 ? 2.448 -5.872 27.470 1.00 66.00 160 GLY A C 1
ATOM 1316 O O . GLY A 1 160 ? 1.811 -5.744 26.429 1.00 66.00 160 GLY A O 1
ATOM 1317 N N . VAL A 1 161 ? 1.942 -5.556 28.666 1.00 65.25 161 VAL A N 1
ATOM 1318 C CA . VAL A 1 161 ? 0.636 -4.913 28.873 1.00 65.25 161 VAL A CA 1
ATOM 1319 C C . VAL A 1 161 ? 0.860 -3.622 29.652 1.00 65.25 161 VAL A C 1
ATOM 1321 O O . VAL A 1 161 ? 1.340 -3.646 30.791 1.00 65.25 161 VAL A O 1
ATOM 1324 N N . TYR A 1 162 ? 0.510 -2.494 29.038 1.00 71.12 162 TYR A N 1
ATOM 1325 C CA . TYR A 1 162 ? 0.725 -1.158 29.588 1.00 71.12 162 TYR A CA 1
ATOM 1326 C C . TYR A 1 162 ? -0.599 -0.507 29.969 1.00 71.12 162 TYR A C 1
ATOM 1328 O O . TYR A 1 162 ? -1.636 -0.747 29.351 1.00 71.12 162 TYR A O 1
ATOM 1336 N N . LYS A 1 163 ? -0.560 0.344 30.997 1.00 64.75 163 LYS A N 1
ATOM 1337 C CA . LYS A 1 163 ? -1.702 1.181 31.348 1.00 64.75 163 LYS A CA 1
ATOM 1338 C C . LYS A 1 163 ? -1.766 2.328 30.341 1.00 64.75 163 LYS A C 1
ATOM 1340 O O . LYS A 1 163 ? -0.920 3.218 30.379 1.00 64.75 163 LYS A O 1
ATOM 1345 N N . ALA A 1 164 ? -2.746 2.294 29.447 1.00 61.59 164 ALA A N 1
ATOM 1346 C CA . ALA A 1 164 ? -3.057 3.451 28.622 1.00 61.59 164 ALA A CA 1
ATOM 1347 C C . ALA A 1 164 ? -3.607 4.581 29.512 1.00 61.59 164 ALA A C 1
ATOM 1349 O O . ALA A 1 164 ? -4.172 4.323 30.582 1.00 61.59 164 ALA A O 1
ATOM 1350 N N . GLY A 1 165 ? -3.407 5.833 29.094 1.00 60.53 165 GLY A N 1
ATOM 1351 C CA . GLY A 1 165 ? -4.060 6.979 29.726 1.00 60.53 165 GLY A CA 1
ATOM 1352 C C . GLY A 1 165 ? -5.586 6.820 29.750 1.00 60.53 165 GLY A C 1
ATOM 1353 O O . GLY A 1 165 ? -6.144 5.895 29.166 1.00 60.53 165 GLY A O 1
ATOM 1354 N N . TRP A 1 166 ? -6.276 7.723 30.444 1.00 58.44 166 TRP A N 1
ATOM 1355 C CA . TRP A 1 166 ? -7.744 7.687 30.526 1.00 58.44 166 TRP A CA 1
ATOM 1356 C C . TRP A 1 166 ? -8.426 7.879 29.169 1.00 58.44 166 TRP A C 1
ATOM 1358 O O . TRP A 1 166 ? -9.563 7.456 28.989 1.00 58.44 166 TRP A O 1
ATOM 1368 N N . GLU A 1 167 ? -7.714 8.484 28.224 1.00 53.59 167 GLU A N 1
ATOM 1369 C CA . GLU A 1 167 ? -8.141 8.649 26.848 1.00 53.59 167 GLU A CA 1
ATOM 1370 C C . GLU A 1 167 ? -7.407 7.622 25.985 1.00 53.59 167 GLU A C 1
ATOM 1372 O O . GLU A 1 167 ? -6.191 7.695 25.787 1.00 53.59 167 GLU A O 1
ATOM 1377 N N . VAL A 1 168 ? -8.150 6.613 25.534 1.00 54.62 168 VAL A N 1
ATOM 1378 C CA . VAL A 1 168 ? -7.648 5.606 24.601 1.00 54.62 168 VAL A CA 1
ATOM 1379 C C . V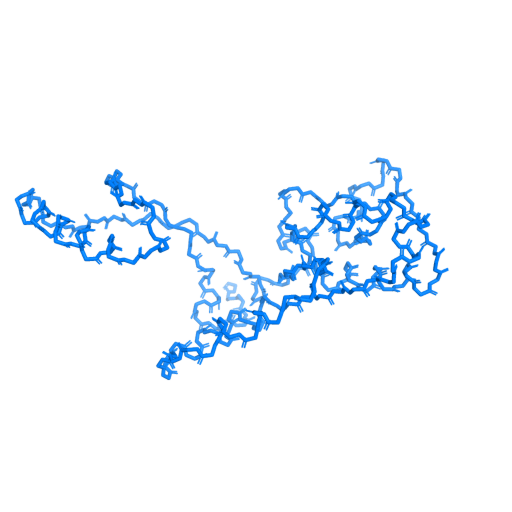AL A 1 168 ? -8.249 5.907 23.242 1.00 54.62 168 VAL A C 1
ATOM 1381 O O . VAL A 1 168 ? -9.446 5.706 23.029 1.00 54.62 168 VAL A O 1
ATOM 1384 N N . THR A 1 169 ? -7.420 6.381 22.320 1.00 48.22 169 THR A N 1
ATOM 1385 C CA . THR A 1 169 ? -7.802 6.500 20.914 1.00 48.22 169 THR A CA 1
ATOM 1386 C C . THR A 1 169 ? -7.586 5.148 20.252 1.00 48.22 169 THR A C 1
ATOM 1388 O O . THR A 1 169 ? -6.462 4.650 20.194 1.00 48.22 169 THR A O 1
ATOM 1391 N N . VAL A 1 170 ? -8.665 4.528 19.781 1.00 58.59 170 VAL A N 1
ATOM 1392 C CA . VAL A 1 170 ? -8.591 3.309 18.973 1.00 58.59 170 VAL A CA 1
ATOM 1393 C C . VAL A 1 170 ? -8.926 3.641 17.531 1.00 58.59 170 VAL A C 1
ATOM 1395 O O . VAL A 1 170 ? -9.859 4.389 17.258 1.00 58.59 170 VAL A O 1
ATOM 1398 N N . LEU A 1 171 ? -8.176 3.058 16.606 1.00 59.56 171 LEU A N 1
ATOM 1399 C CA . LEU A 1 171 ? -8.513 3.078 15.191 1.00 59.56 171 LEU A CA 1
ATOM 1400 C C . LEU A 1 171 ? -9.578 2.003 14.948 1.00 59.56 171 LEU A C 1
ATOM 1402 O O . LEU A 1 171 ? -9.343 0.815 15.166 1.00 59.56 171 LEU A O 1
ATOM 1406 N N . SER A 1 172 ? -10.780 2.431 14.573 1.00 63.53 172 SER A N 1
ATOM 1407 C CA . SER A 1 172 ? -11.949 1.578 14.363 1.00 63.53 172 SER A CA 1
ATOM 1408 C C . SER A 1 172 ? -12.348 1.592 12.895 1.00 63.53 172 SER A C 1
ATOM 1410 O O . SER A 1 172 ? -12.209 2.609 12.242 1.00 63.53 172 SER A O 1
ATOM 1412 N N . LEU A 1 173 ? -12.859 0.489 12.347 1.00 67.69 173 LEU A N 1
ATOM 1413 C CA . LEU A 1 173 ? -13.312 0.461 10.948 1.00 67.69 173 LEU A CA 1
ATOM 1414 C C . LEU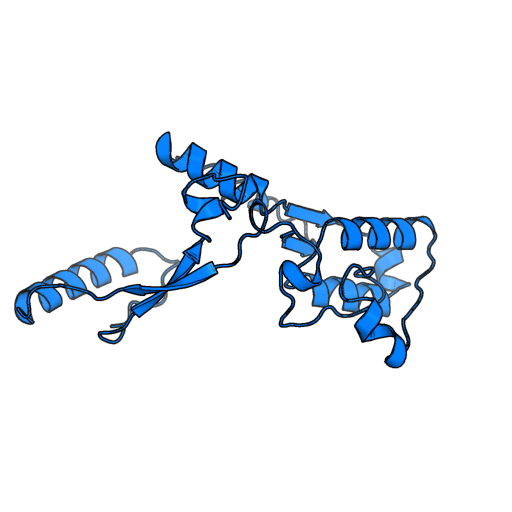 A 1 173 ? -14.377 1.535 10.678 1.00 67.69 173 LEU A C 1
ATOM 1416 O O . LEU A 1 173 ? -15.242 1.739 11.529 1.00 67.69 173 LEU A O 1
ATOM 1420 N N . ASN A 1 174 ? -14.370 2.124 9.481 1.00 66.94 174 ASN A N 1
ATOM 1421 C CA . ASN A 1 174 ? -15.406 3.054 9.025 1.00 66.94 174 ASN A CA 1
ATOM 1422 C C . ASN A 1 174 ? -16.837 2.506 9.285 1.00 66.94 174 ASN A C 1
ATOM 1424 O O . ASN A 1 174 ? -17.089 1.314 9.055 1.00 66.94 174 ASN A O 1
ATOM 1428 N N . PRO A 1 175 ? -17.805 3.330 9.736 1.00 67.62 175 PRO A N 1
ATOM 1429 C CA . PRO A 1 175 ? -19.174 2.905 10.036 1.00 67.62 175 PRO A CA 1
ATOM 1430 C C . PRO A 1 175 ? -19.886 2.233 8.856 1.00 67.62 175 PRO A C 1
ATOM 1432 O O . PRO A 1 175 ? -20.660 1.302 9.075 1.00 67.62 175 PRO A O 1
ATOM 1435 N N . MET A 1 176 ? -19.589 2.613 7.610 1.00 67.56 176 MET A N 1
ATOM 1436 C CA . MET A 1 176 ? -20.109 1.941 6.415 1.00 67.56 176 MET A CA 1
ATOM 1437 C C . MET A 1 176 ? -19.618 0.492 6.321 1.00 67.56 176 MET A C 1
ATOM 1439 O O . MET A 1 176 ? -20.390 -0.400 5.966 1.00 67.56 176 MET A O 1
ATOM 1443 N N . VAL A 1 177 ? -18.364 0.232 6.709 1.00 64.06 177 VAL A N 1
ATOM 1444 C CA . VAL A 1 177 ? -17.781 -1.119 6.790 1.00 64.06 177 VAL A CA 1
ATOM 1445 C C . VAL A 1 177 ? -18.427 -1.907 7.927 1.00 64.06 177 VAL A C 1
ATOM 1447 O O . VAL A 1 177 ? -18.853 -3.045 7.725 1.00 64.06 177 VAL A O 1
ATOM 1450 N N . GLN A 1 178 ? -18.557 -1.293 9.108 1.00 64.62 178 GLN A N 1
ATOM 1451 C CA . GLN A 1 178 ? -1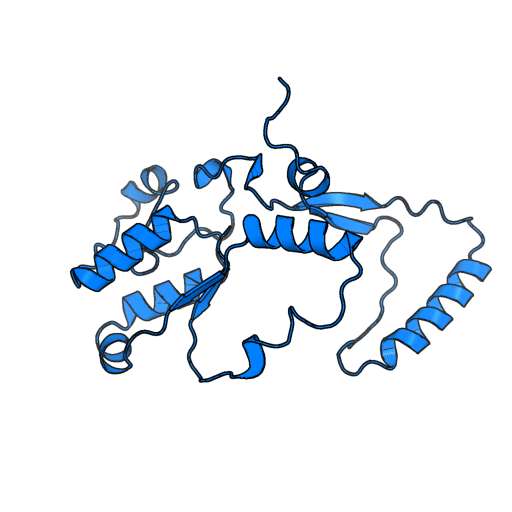9.153 -1.940 10.280 1.00 64.62 178 GLN A CA 1
ATOM 1452 C C . GLN A 1 178 ? -20.617 -2.322 10.036 1.00 64.62 178 GLN A C 1
ATOM 1454 O O . GLN A 1 178 ? -21.049 -3.430 10.353 1.00 64.62 178 GLN A O 1
ATOM 1459 N N . GLN A 1 179 ? -21.384 -1.413 9.440 1.00 68.25 179 GLN A N 1
ATOM 1460 C CA . GLN A 1 179 ? -22.822 -1.568 9.241 1.00 68.25 179 GLN A CA 1
ATOM 1461 C C . GLN A 1 179 ? -23.154 -2.258 7.909 1.00 68.25 179 GLN A C 1
ATOM 1463 O O . GLN A 1 179 ? -24.255 -2.781 7.747 1.00 68.25 179 GLN A O 1
ATOM 1468 N N . GLY A 1 180 ? -22.189 -2.376 6.990 1.00 58.97 180 GLY A N 1
ATOM 1469 C CA . GLY A 1 180 ? -22.392 -2.968 5.664 1.00 58.97 180 GLY A CA 1
ATOM 1470 C C . GLY A 1 180 ? -23.235 -2.082 4.747 1.00 58.97 180 GLY A C 1
ATOM 1471 O O . GLY A 1 180 ? -23.963 -2.593 3.896 1.00 58.97 180 GLY A O 1
ATOM 1472 N N . ILE A 1 181 ? -23.165 -0.768 4.950 1.00 66.88 181 ILE A N 1
ATOM 1473 C CA . ILE A 1 181 ? -23.891 0.227 4.165 1.00 66.88 181 ILE A CA 1
ATOM 1474 C C . ILE A 1 181 ? -23.150 0.428 2.841 1.00 66.88 181 ILE A C 1
ATOM 1476 O O . ILE A 1 181 ? -21.939 0.640 2.823 1.00 66.88 181 ILE A O 1
ATOM 1480 N N . LYS A 1 182 ? -23.880 0.328 1.726 1.00 62.97 182 LYS A N 1
ATOM 1481 C CA . LYS A 1 182 ? -23.320 0.457 0.370 1.00 62.97 182 LYS A CA 1
ATOM 1482 C C . LYS A 1 182 ? -23.425 1.871 -0.202 1.00 62.97 182 LYS A C 1
ATOM 1484 O O . LYS A 1 182 ? -22.648 2.214 -1.084 1.00 62.97 182 LYS A O 1
ATOM 1489 N N . GLU A 1 183 ? -24.344 2.678 0.314 1.00 61.56 183 GLU A N 1
ATOM 1490 C CA . GLU A 1 183 ? -24.634 4.026 -0.176 1.00 61.56 183 GLU A CA 1
ATOM 1491 C C . GLU A 1 183 ? -24.602 5.011 0.990 1.00 61.56 183 GLU A C 1
ATOM 1493 O O . GLU A 1 183 ? -25.187 4.758 2.045 1.00 61.56 183 GLU A O 1
ATOM 1498 N N . GLU A 1 184 ? -23.891 6.119 0.808 1.00 53.59 184 GLU A N 1
ATOM 1499 C CA . GLU A 1 184 ? -23.947 7.255 1.723 1.00 53.59 184 GLU A CA 1
ATOM 1500 C C . GLU A 1 184 ? -25.346 7.869 1.596 1.00 53.59 184 GLU A C 1
ATOM 1502 O O . GLU A 1 184 ? -25.781 8.189 0.491 1.00 53.59 184 GLU A O 1
ATOM 1507 N N . LYS A 1 185 ? -26.098 7.961 2.698 1.00 55.75 185 LYS A N 1
ATOM 1508 C CA . LYS A 1 185 ? -27.324 8.764 2.687 1.00 55.75 185 LYS A CA 1
ATOM 1509 C C . LYS A 1 185 ? -26.897 10.228 2.712 1.00 55.75 185 LYS A C 1
ATOM 1511 O O . LYS A 1 185 ? -26.274 10.633 3.691 1.00 55.75 185 LYS A O 1
ATOM 1516 N N . GLU A 1 186 ? -27.213 10.943 1.633 1.00 41.25 186 GLU A N 1
ATOM 1517 C CA . GLU A 1 186 ? -27.123 12.408 1.532 1.00 41.25 186 GLU A CA 1
ATOM 1518 C C . GLU A 1 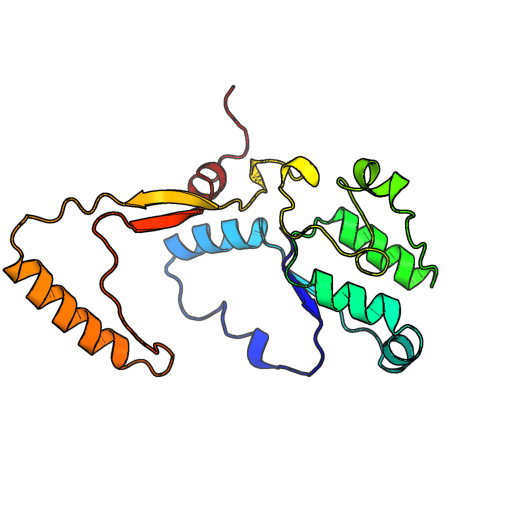186 ? -27.870 13.117 2.672 1.00 41.25 186 GLU A C 1
ATOM 1520 O O . GLU A 1 186 ? -28.953 12.625 3.083 1.00 41.25 186 GLU A O 1
#

pLDDT: mean 71.02, std 16.95, range [30.69, 94.31]

InterPro domains:
  IPR004245 Protein of unknown function DUF229 [PF02995] (29-148)
  IPR004245 Protein of unknown function DUF229 [PTHR10974] (29-160)

Foldseek 3Di:
DEQEDEDPDPPVPPPPPPPPDDDPVVVVLVVLVCQLYPYDYDYDDPVCCVVQVQLVVLLVLCNPPDDDPQQVVQQVVCVVVVNADADDPVCVQVPLQYHHSSRDRHDPDRACVSNVNDPLSGFFFDWDWDQPPDPPPPPVVVVVLVVVQVVVVVDPPDPGDDDDPSTDTDGHGDVSSVVVPPDDDD

Radius of gyration: 21.38 Å; chains: 1; bounding box: 46×40×65 Å

Sequence (186 aa):
MHYVRTLNRINADFLSLLDEQLRMKDQLFTTRVEERSPLFSIRLPDKFLKKHHHPHALLNSNANRLVATRDIGLTLKDIASVNFVFPKPTEINKRLEATSLLSYDLPTYRSCEDTLIPPHLCLCMDEKSLQIEGSRDLLVYKQLFEYVKREMLKYDCVEGVYKAGWEVTVLSLNPMVQQGIKEEKE

Secondary structure (DSSP, 8-state):
-BEEEE--S--GGGGSTT-S---HHHHHHHHHHHHHS-EEEE---HHHHHH-HHHHHHHHHGGGS-B-HHHHHHHHHHHHHT------GGGGGG-SS---TTT-PPPSS--TTTTT--GGG--PEEEEEEE----S-HHHHHHHHHHHHHHHTTSTT--------SEEEEEEE-HHHHHT--S---

Organism: Cylicocyclus nassatus (NCBI:txid53992)